Protein AF-A0A397VRI5-F1 (afdb_monomer)

Sequence (305 aa):
MANEDEFDNADLCFVKERGAENETDEDEFSDSEELYPLAKGQSFMDWKDVESYFAKHGCERGFAFLLVKSELDKNDRIPQYRVYYCSKGRRFESKKKAHTLEERSKTHKNTGCEFHINFQRWKNDNQIRISGIIGKHSHQMSENIQMVASQYHCLTPEMQKDIELLATSSVHTGAIINVLTHKYPDQYIHACCVYNIVQNIKAEKGKLSNAGAAYKELMRRKQETPGWFVDAKFEGSYNHLMGLLWLHPKQIDIWSCFYDIMLLDTTCKTNRFNMIMCVVVCVDNHNRSCLVATALIIDEQKATF

InterPro domains:
  IPR018289 MULE transposase domain [PF10551] (262-305)

Secondary structure (DSSP, 8-state):
----------------------------------SS---TT-EESSHHHHHHHHHHHHHHTT--EEEEEEEE-TTT-SEEEEEEEEGGGS-----S----S--------------EEEEEE-TTT--EEEEEEE---SS---TTHHHH-GGG-PPPHHHHHHHHHHHHTT--HHHHHHHHHHH-TTS---HHHHHHHHHHHHHHHHHT--HHHHHHHHHHHHHHSTT-EEEEEEETTTTEEEEEEEE-HHHHHHHHH--SSEEEEEE-TTSTTSSEEEEEEEE-TTS-EEEEEEEEES---TTT-

pLDDT: mean 78.91, std 19.74, range [25.3, 95.81]

Solvent-accessible surface area (backbone atoms only — not comparable to full-atom values): 18564 Å² total; per-residue (Å²): 130,84,80,90,85,90,88,82,90,80,90,76,89,78,88,81,92,83,80,94,78,91,78,90,76,81,81,74,77,78,82,70,78,72,90,57,72,89,54,84,69,48,71,36,80,48,72,63,54,48,54,54,51,50,51,50,31,22,50,78,63,15,42,56,74,32,82,77,46,75,42,56,34,93,84,81,63,48,72,32,35,38,31,35,29,38,59,34,23,56,67,83,76,80,92,62,85,91,83,71,100,75,73,77,86,70,79,75,82,45,69,45,25,72,21,32,38,33,35,35,43,40,88,89,81,56,36,34,26,43,74,45,76,42,89,54,71,68,69,86,66,33,88,63,27,62,83,74,37,74,84,46,46,68,74,52,78,65,56,50,50,51,50,52,51,40,48,69,70,69,50,55,68,71,58,53,52,53,52,47,48,72,76,37,71,95,50,76,77,50,65,68,53,57,51,51,52,50,51,49,56,50,50,56,58,46,71,70,55,46,70,67,54,59,51,50,52,52,53,49,48,37,70,78,40,79,62,42,47,74,50,74,42,65,48,70,100,79,60,43,79,48,31,41,39,41,28,55,41,73,21,52,55,47,44,76,76,29,67,89,44,79,46,79,47,75,43,69,55,80,51,94,80,60,26,31,42,37,40,34,31,24,43,44,102,82,76,44,82,41,74,35,38,41,32,39,28,68,61,94,45,81,92,69,102

Radius of gyration: 32.82 Å; Cα contacts (8 Å, |Δi|>4): 413; chains: 1; bounding box: 81×74×88 Å

Foldseek 3Di:
DDDDDDDDDDDDDDDDDDDDDDDDDPPDPPCDPQPQDDDAFDKDQDVVVVVVSQCVNCLVQQWDKDWDDFDADPPPRHTFKTKIATPLQDDDDPPDDDPDPDPDPDPPSRPNFPWMWMWGQDPPNRIIGTPDTDPDGPDDHHNPSCQVDCVQQDDDPVLLVLLLVCLVVVHDLVVSQVVCCVVPVVGDHDSVVSVVSSVVSVVVVLVVPDVVVVVVVQVVVCVVDPQKDWDWDFDDPVRHTAKIKIFDNVLVVVCVQFVPAKDWDWDQLPDSSSFIKIWIWTADPVRDTDTNMIMTHRDDDPVGD

Structure (mmCIF, N/CA/C/O backbone):
data_AF-A0A397VRI5-F1
#
_entry.id   AF-A0A397VRI5-F1
#
loop_
_atom_site.group_PDB
_atom_site.id
_atom_site.type_symbol
_atom_site.label_atom_id
_atom_site.label_alt_id
_atom_site.label_comp_id
_atom_site.label_asym_id
_atom_site.label_entity_id
_atom_site.label_seq_id
_atom_site.pdbx_PDB_ins_code
_atom_site.Cartn_x
_atom_site.Cartn_y
_atom_site.Cartn_z
_atom_site.occupancy
_atom_site.B_iso_or_equiv
_atom_site.auth_seq_id
_atom_site.auth_comp_id
_atom_site.auth_asym_id
_atom_site.auth_atom_id
_atom_site.pdbx_PDB_model_num
ATOM 1 N N . MET A 1 1 ? -14.521 -45.748 -45.193 1.00 35.22 1 MET A N 1
ATOM 2 C CA . MET A 1 1 ? -13.150 -45.972 -44.699 1.00 35.22 1 MET A CA 1
ATOM 3 C C . MET A 1 1 ? -12.713 -44.642 -44.087 1.00 35.22 1 MET A C 1
ATOM 5 O O . MET A 1 1 ? -12.245 -43.801 -44.836 1.00 35.22 1 MET A O 1
ATOM 9 N N . ALA A 1 2 ? -13.045 -44.294 -42.835 1.00 25.30 2 ALA A N 1
ATOM 10 C CA . ALA A 1 2 ? -13.300 -45.138 -41.649 1.00 25.30 2 ALA A CA 1
ATOM 11 C C . ALA A 1 2 ? -12.037 -45.982 -41.351 1.00 25.30 2 ALA A C 1
ATOM 13 O O . ALA A 1 2 ? -11.657 -46.762 -42.225 1.00 25.30 2 ALA A O 1
ATOM 14 N N . ASN A 1 3 ? -11.252 -45.752 -40.291 1.00 27.70 3 ASN A N 1
ATOM 15 C CA . ASN A 1 3 ? -11.562 -45.643 -38.848 1.00 27.70 3 ASN A CA 1
ATOM 16 C C . ASN A 1 3 ? -10.491 -44.759 -38.122 1.00 27.70 3 ASN A C 1
ATOM 18 O O . ASN A 1 3 ? -9.422 -44.576 -38.702 1.00 27.70 3 ASN A O 1
ATOM 22 N N . GLU A 1 4 ? -10.828 -43.985 -37.069 1.00 27.98 4 GLU A N 1
ATOM 23 C CA . GLU A 1 4 ? -10.652 -44.225 -35.591 1.00 27.98 4 GLU A CA 1
ATOM 24 C C . GLU A 1 4 ? -9.183 -44.105 -35.094 1.00 27.98 4 GLU A C 1
ATOM 26 O O . GLU A 1 4 ? -8.272 -44.417 -35.856 1.00 27.98 4 GLU A O 1
ATOM 31 N N . ASP A 1 5 ? -8.840 -43.658 -33.872 1.00 30.50 5 ASP A N 1
ATOM 32 C CA . ASP A 1 5 ? -9.590 -43.093 -32.715 1.00 30.50 5 ASP A CA 1
ATOM 33 C C . ASP A 1 5 ? -9.173 -41.609 -32.453 1.00 30.50 5 ASP A C 1
ATOM 35 O O . ASP A 1 5 ? -8.141 -41.165 -32.955 1.00 30.50 5 ASP A O 1
ATOM 39 N N . GLU A 1 6 ? -9.858 -40.714 -31.720 1.00 28.08 6 GLU A N 1
ATOM 40 C CA . GLU A 1 6 ? -11.104 -40.730 -30.914 1.00 28.08 6 GLU A CA 1
ATOM 41 C C . GLU A 1 6 ? -11.023 -41.118 -29.404 1.00 28.08 6 GLU A C 1
ATOM 43 O O . GLU A 1 6 ? -11.553 -42.143 -28.992 1.00 28.08 6 GLU A O 1
ATOM 48 N N . PHE A 1 7 ? -10.412 -40.256 -28.558 1.00 28.20 7 PHE A N 1
ATOM 49 C CA . PHE A 1 7 ? -10.594 -40.202 -27.082 1.00 28.20 7 PHE A CA 1
ATOM 50 C C . PHE A 1 7 ? -10.219 -38.808 -26.497 1.00 28.20 7 PHE A C 1
ATOM 52 O O . PHE A 1 7 ? -9.146 -38.298 -26.803 1.00 28.20 7 PHE A O 1
ATOM 59 N N . ASP A 1 8 ? -10.867 -38.254 -25.470 1.00 26.91 8 ASP A N 1
ATOM 60 C CA . ASP A 1 8 ? -12.223 -37.691 -25.323 1.00 26.91 8 ASP A CA 1
ATOM 61 C C . ASP A 1 8 ? -12.282 -36.970 -23.937 1.00 26.91 8 ASP A C 1
ATOM 63 O O . ASP A 1 8 ? -11.435 -37.230 -23.080 1.00 26.91 8 ASP A O 1
ATOM 67 N N . ASN A 1 9 ? -13.307 -36.143 -23.688 1.00 28.52 9 ASN A N 1
ATOM 68 C CA . ASN A 1 9 ? -13.710 -35.497 -22.411 1.00 28.52 9 ASN A CA 1
ATOM 69 C C . ASN A 1 9 ? -12.898 -34.318 -21.802 1.00 28.52 9 ASN A C 1
ATOM 71 O O . ASN A 1 9 ? -11.674 -34.336 -21.732 1.00 28.52 9 ASN A O 1
ATOM 75 N N . ALA A 1 10 ? -13.538 -33.313 -21.178 1.00 28.97 10 ALA A N 1
ATOM 76 C CA . ALA A 1 10 ? -14.916 -32.803 -21.324 1.00 28.97 10 ALA A CA 1
ATOM 77 C C . ALA A 1 10 ? -15.078 -31.445 -20.606 1.00 28.97 10 ALA A C 1
ATOM 79 O O . ALA A 1 10 ? -14.762 -31.327 -19.422 1.00 28.97 10 ALA A O 1
ATOM 80 N N . ASP A 1 11 ? -15.700 -30.476 -21.281 1.00 27.52 11 ASP A N 1
ATOM 81 C CA . ASP A 1 11 ? -16.588 -29.514 -20.616 1.00 27.52 11 ASP A CA 1
ATOM 82 C C . ASP A 1 11 ? -17.907 -30.226 -20.298 1.00 27.52 11 ASP A C 1
ATOM 84 O O . ASP A 1 11 ? -18.462 -30.874 -21.184 1.00 27.52 11 ASP A O 1
ATOM 88 N N . LEU A 1 12 ? -18.464 -30.063 -19.093 1.00 29.80 12 LEU A N 1
ATOM 89 C CA . LEU A 1 12 ? -19.896 -30.296 -18.866 1.00 29.80 12 LEU A CA 1
ATOM 90 C C . LEU A 1 12 ? -20.403 -29.586 -17.604 1.00 29.80 12 LEU A C 1
ATOM 92 O O . LEU A 1 12 ? -20.138 -29.990 -16.472 1.00 29.80 12 LEU A O 1
ATOM 96 N N . CYS A 1 13 ? -21.212 -28.544 -17.807 1.00 26.44 13 CYS A N 1
ATOM 97 C CA . CYS A 1 13 ? -22.119 -28.058 -16.774 1.00 26.44 13 CYS A CA 1
ATOM 98 C C . CYS A 1 13 ? -23.123 -29.159 -16.407 1.00 26.44 13 CYS A C 1
ATOM 100 O O . CYS A 1 13 ? -23.746 -29.736 -17.296 1.00 26.44 13 CYS A O 1
ATOM 102 N N . PHE A 1 14 ? -23.385 -29.355 -15.114 1.00 26.66 14 PHE A N 1
ATOM 103 C CA . PHE A 1 14 ? -24.573 -30.079 -14.663 1.00 26.66 14 PHE A CA 1
ATOM 104 C C . PHE A 1 14 ? -25.401 -29.237 -13.694 1.00 26.66 14 PHE A C 1
ATOM 106 O O . PHE A 1 14 ? -25.133 -29.159 -12.497 1.00 26.66 14 PHE A O 1
ATOM 113 N N . VAL A 1 15 ? -26.453 -28.635 -14.248 1.00 28.23 15 VAL A N 1
ATOM 114 C CA . VAL A 1 15 ? -27.634 -28.212 -13.490 1.00 28.23 15 VAL A CA 1
ATOM 115 C C . VAL A 1 15 ? -28.337 -29.468 -12.977 1.00 28.23 15 VAL A C 1
ATOM 117 O O . VAL A 1 15 ? -28.471 -30.448 -13.714 1.00 28.23 15 VAL A O 1
ATOM 120 N N . LYS A 1 16 ? -28.825 -29.445 -11.734 1.00 28.25 16 LYS A N 1
ATOM 121 C CA . LYS A 1 16 ? -29.700 -30.502 -11.218 1.00 28.25 16 LYS A CA 1
ATOM 122 C C . LYS A 1 16 ? -30.793 -29.914 -10.330 1.00 28.25 16 LYS A C 1
ATOM 124 O O . LYS A 1 16 ? -30.583 -29.668 -9.150 1.00 28.25 16 LYS A O 1
ATOM 129 N N . GLU A 1 17 ? -31.964 -29.702 -10.921 1.00 27.08 17 GLU A N 1
ATOM 130 C CA . GLU A 1 17 ? -33.202 -29.452 -10.182 1.00 27.08 17 GLU A CA 1
ATOM 131 C C . GLU A 1 17 ? -33.831 -30.773 -9.714 1.00 27.08 17 GLU A C 1
ATOM 133 O O . GLU A 1 17 ? -33.854 -31.753 -10.465 1.00 27.08 17 GLU A O 1
ATOM 138 N N . ARG A 1 18 ? -34.337 -30.766 -8.475 1.00 28.22 18 ARG A N 1
ATOM 139 C CA . ARG A 1 18 ? -35.357 -31.620 -7.818 1.00 28.22 18 ARG A CA 1
ATOM 140 C C . ARG A 1 18 ? -35.208 -31.362 -6.313 1.00 28.22 18 ARG A C 1
ATOM 142 O O . ARG A 1 18 ? -34.082 -31.337 -5.837 1.00 28.22 18 ARG A O 1
ATOM 149 N N . GLY A 1 19 ? -36.251 -31.203 -5.512 1.00 25.72 19 GLY A N 1
ATOM 150 C CA . GLY A 1 19 ? -37.690 -31.093 -5.763 1.00 25.72 19 GLY A CA 1
ATOM 151 C C . GLY A 1 19 ? -38.345 -30.627 -4.454 1.00 25.72 19 GLY A C 1
ATOM 152 O O . GLY A 1 19 ? -37.717 -30.728 -3.404 1.00 25.72 19 GLY A O 1
ATOM 153 N N . ALA A 1 20 ? -39.551 -30.063 -4.503 1.00 29.86 20 ALA A N 1
ATOM 154 C CA . ALA A 1 20 ? -40.182 -29.503 -3.308 1.00 29.86 20 ALA A CA 1
ATOM 155 C C . ALA A 1 20 ? -40.894 -30.580 -2.476 1.00 29.86 20 ALA A C 1
ATOM 157 O O . ALA A 1 20 ? -41.869 -31.160 -2.949 1.00 29.86 20 ALA A O 1
ATOM 158 N N . GLU A 1 21 ? -40.468 -30.758 -1.227 1.00 29.55 21 GLU A N 1
ATOM 159 C CA . GLU A 1 21 ? -41.269 -31.351 -0.153 1.00 29.55 21 GLU A CA 1
ATOM 160 C C . GLU A 1 21 ? -41.185 -30.410 1.060 1.00 29.55 21 GLU A C 1
ATOM 162 O O . GLU A 1 21 ? -40.109 -29.920 1.400 1.00 29.55 21 GLU A O 1
ATOM 167 N N . ASN A 1 22 ? -42.343 -30.070 1.635 1.00 30.44 22 ASN A N 1
ATOM 168 C CA . ASN A 1 22 ? -42.444 -29.189 2.798 1.00 30.44 22 ASN A CA 1
ATOM 169 C C . ASN A 1 22 ? -42.400 -30.043 4.066 1.00 30.44 22 ASN A C 1
ATOM 171 O O . ASN A 1 22 ? -43.376 -30.746 4.321 1.00 30.44 22 ASN A O 1
ATOM 175 N N . GLU A 1 23 ? -41.384 -29.877 4.907 1.00 30.58 23 GLU A N 1
ATOM 176 C CA . GLU A 1 23 ? -41.511 -30.150 6.340 1.00 30.58 23 GLU A CA 1
ATOM 177 C C . GLU A 1 23 ? -41.021 -28.933 7.132 1.00 30.58 23 GLU A C 1
ATOM 179 O O . GLU A 1 23 ? -40.135 -28.191 6.705 1.00 30.58 23 GLU A O 1
ATOM 184 N N . THR A 1 24 ? -41.727 -28.643 8.222 1.00 41.22 24 THR A N 1
ATOM 185 C CA . THR A 1 24 ? -41.530 -27.459 9.058 1.00 41.22 24 THR A CA 1
ATOM 186 C C . THR A 1 24 ? -40.564 -27.786 10.184 1.00 41.22 24 THR A C 1
ATOM 188 O O . THR A 1 24 ? -41.003 -28.286 11.219 1.00 41.22 24 THR A O 1
ATOM 191 N N . ASP A 1 25 ? -39.289 -27.461 10.000 1.00 30.17 25 ASP A N 1
ATOM 192 C CA . ASP A 1 25 ? -38.320 -27.493 11.091 1.00 30.17 25 ASP A CA 1
ATOM 193 C C . ASP A 1 25 ? -38.253 -26.122 11.775 1.00 30.17 25 ASP A C 1
ATOM 195 O O . ASP A 1 25 ? -38.011 -25.082 11.155 1.00 30.17 25 ASP A O 1
ATOM 199 N N . GLU A 1 26 ? -38.523 -26.124 13.078 1.00 39.06 26 GLU A N 1
ATOM 200 C CA . GLU A 1 26 ? -38.275 -24.988 13.955 1.00 39.06 26 GLU A CA 1
ATOM 201 C C . GLU A 1 26 ? -36.757 -24.896 14.161 1.00 39.06 26 GLU A C 1
ATOM 203 O O . GLU A 1 26 ? -36.198 -25.692 14.911 1.00 39.06 26 GLU A O 1
ATOM 208 N N . ASP A 1 27 ? -36.087 -23.961 13.473 1.00 34.25 27 ASP A N 1
ATOM 209 C CA . ASP A 1 27 ? -34.634 -23.765 13.585 1.00 34.25 27 ASP A CA 1
ATOM 210 C C . ASP A 1 27 ? -34.224 -23.515 15.050 1.00 34.25 27 ASP A C 1
ATOM 212 O O . ASP A 1 27 ? -34.316 -22.396 15.573 1.00 34.25 27 ASP A O 1
ATOM 216 N N . GLU A 1 28 ? -33.739 -24.571 15.712 1.00 39.06 28 GLU A N 1
ATOM 217 C CA . GLU A 1 28 ? -33.096 -24.491 17.016 1.00 39.06 28 GLU A CA 1
ATOM 218 C C . GLU A 1 28 ? -31.902 -23.540 16.909 1.00 39.06 28 GLU A C 1
ATOM 220 O O . GLU A 1 28 ? -30.898 -23.811 16.245 1.00 39.06 28 GLU A O 1
ATOM 225 N N . PHE A 1 29 ? -32.024 -22.390 17.571 1.00 37.28 29 PHE A N 1
ATOM 226 C CA . PHE A 1 29 ? -31.007 -21.349 17.570 1.00 37.28 29 PHE A CA 1
ATOM 227 C C . PHE A 1 29 ? -29.744 -21.887 18.255 1.00 37.28 29 PHE A C 1
ATOM 229 O O . PHE A 1 29 ? -29.654 -21.901 19.482 1.00 37.28 29 PHE A O 1
ATOM 236 N N . SER A 1 30 ? -28.789 -22.372 17.455 1.00 40.06 30 SER A N 1
ATOM 237 C CA . SER A 1 30 ? -27.529 -22.933 17.941 1.00 40.06 30 SER A CA 1
ATOM 238 C C . SER A 1 30 ? -26.791 -21.888 18.778 1.00 40.06 30 SER A C 1
ATOM 240 O O . SER A 1 30 ? -26.274 -20.903 18.249 1.00 40.06 30 SER A O 1
ATOM 242 N N . ASP A 1 31 ? -26.783 -22.101 20.095 1.00 42.47 31 ASP A N 1
ATOM 243 C CA . ASP A 1 31 ? -26.170 -21.215 21.085 1.00 42.47 31 ASP A CA 1
ATOM 244 C C . A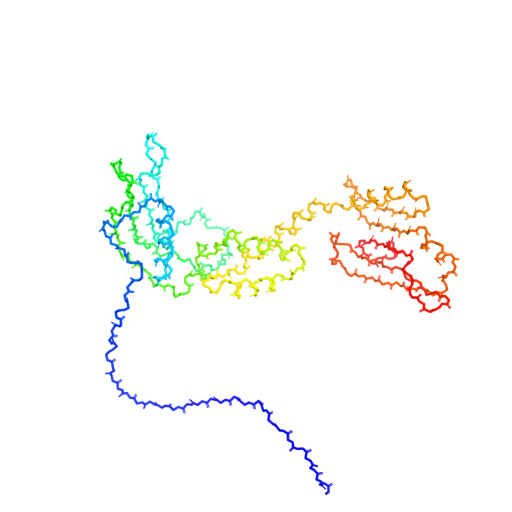SP A 1 31 ? -24.643 -21.380 21.039 1.00 42.47 31 ASP A C 1
ATOM 246 O O . ASP A 1 31 ? -24.017 -22.036 21.873 1.00 42.47 31 ASP A O 1
ATOM 250 N N . SER A 1 32 ? -24.034 -20.851 19.975 1.00 59.53 32 SER A N 1
ATOM 251 C CA . SER A 1 32 ? -22.585 -20.802 19.819 1.00 59.53 32 SER A CA 1
ATOM 252 C C . SER A 1 32 ? -22.003 -19.899 20.906 1.00 59.53 32 SER A C 1
ATOM 254 O O . SER A 1 32 ? -22.247 -18.690 20.877 1.00 59.53 32 SER A O 1
ATOM 256 N N . GLU A 1 33 ? -21.233 -20.473 21.837 1.00 69.94 33 GLU A N 1
ATOM 257 C CA . GLU A 1 33 ? -20.594 -19.726 22.927 1.00 69.94 33 GLU A CA 1
ATOM 258 C C . GLU A 1 33 ? -19.876 -18.477 22.391 1.00 69.94 33 GLU A C 1
ATOM 260 O O . GLU A 1 33 ? -18.976 -18.572 21.553 1.00 69.94 33 GLU A O 1
ATOM 265 N N . GLU A 1 34 ? -20.276 -17.298 22.879 1.00 76.31 34 GLU A N 1
ATOM 266 C CA . GLU A 1 34 ? -19.658 -16.034 22.479 1.00 76.31 34 GLU A CA 1
ATOM 267 C C . GLU A 1 34 ? -18.157 -16.059 22.812 1.00 76.31 34 GLU A C 1
ATOM 269 O O . GLU A 1 34 ? -17.776 -16.204 23.976 1.00 76.31 34 GLU A O 1
ATOM 274 N N . LEU A 1 35 ? -17.288 -15.869 21.816 1.00 81.25 35 LEU A N 1
ATOM 275 C CA . LEU A 1 35 ? -15.834 -15.900 22.008 1.00 81.25 35 LEU A CA 1
ATOM 276 C C . LEU A 1 35 ? -15.327 -14.630 22.702 1.00 81.25 35 LEU A C 1
ATOM 278 O O . LEU A 1 35 ? -14.337 -14.667 23.439 1.00 81.25 35 LEU A O 1
ATOM 282 N N . TYR A 1 36 ? -15.999 -13.496 22.480 1.00 84.44 36 TYR A N 1
ATOM 283 C CA . TYR A 1 36 ? -15.644 -12.204 23.071 1.00 84.44 36 TYR A CA 1
ATOM 284 C C . TYR A 1 36 ? -16.860 -11.507 23.717 1.00 84.44 36 TYR A C 1
ATOM 286 O O . TYR A 1 36 ? -17.267 -10.440 23.254 1.00 84.44 36 TYR A O 1
ATOM 294 N N . PRO A 1 37 ? -17.467 -12.064 24.783 1.00 86.44 37 PRO A N 1
ATOM 295 C CA . PRO A 1 37 ? -18.671 -11.508 25.398 1.00 86.44 37 PRO A CA 1
ATOM 296 C C . PRO A 1 37 ? -18.413 -10.155 26.076 1.00 86.44 37 PRO A C 1
ATOM 298 O O . PRO A 1 37 ? -17.328 -9.877 26.585 1.00 86.44 37 PRO A O 1
ATOM 301 N N . LEU A 1 38 ? -19.442 -9.306 26.139 1.00 85.44 38 LEU A N 1
ATOM 302 C CA . LEU A 1 38 ? -19.357 -7.969 26.740 1.00 85.44 38 LEU A CA 1
ATOM 303 C C . LEU A 1 38 ? -20.131 -7.877 28.057 1.00 85.44 38 LEU A C 1
ATOM 305 O O . LEU A 1 38 ? -21.317 -7.544 28.083 1.00 85.44 38 LEU A O 1
ATOM 309 N N . ALA A 1 39 ? -19.435 -8.108 29.170 1.00 84.44 39 ALA A N 1
ATOM 310 C CA . ALA A 1 39 ? -20.028 -8.106 30.505 1.00 84.44 39 ALA A CA 1
ATOM 311 C C . ALA A 1 39 ? -19.718 -6.823 31.299 1.00 84.44 39 ALA A C 1
ATOM 313 O O . ALA A 1 39 ? -18.576 -6.365 31.382 1.00 84.44 39 ALA A O 1
ATOM 314 N N . LYS A 1 40 ? -20.725 -6.262 31.986 1.00 79.75 40 LYS A N 1
ATOM 315 C CA . LYS A 1 40 ? -20.480 -5.217 32.997 1.00 79.75 40 LYS A CA 1
ATOM 316 C C . LYS A 1 40 ? -19.584 -5.778 34.104 1.00 79.75 40 LYS A C 1
ATOM 318 O O . LYS A 1 40 ? -19.884 -6.825 34.665 1.00 79.75 40 LYS A O 1
ATOM 323 N N . GLY A 1 41 ? -18.521 -5.050 34.442 1.00 73.38 41 GLY A N 1
ATOM 324 C CA . GLY A 1 41 ? -17.533 -5.471 35.442 1.00 73.38 41 GLY A CA 1
ATOM 325 C C . GLY A 1 41 ? -16.273 -6.128 34.871 1.00 73.38 41 GLY A C 1
ATOM 326 O O . GLY A 1 41 ? -15.293 -6.230 35.603 1.00 73.38 41 GLY A O 1
ATOM 327 N N . GLN A 1 42 ? -16.247 -6.482 33.579 1.00 86.81 42 GLN A N 1
ATOM 328 C CA . GLN A 1 42 ? -15.021 -6.904 32.895 1.00 86.81 42 GLN A CA 1
ATOM 329 C C . GLN A 1 42 ? -13.953 -5.800 32.976 1.00 86.81 42 GLN A C 1
ATOM 331 O O . GLN A 1 42 ? -14.270 -4.610 32.816 1.00 86.81 42 GLN A O 1
ATOM 336 N N . SER A 1 43 ? -12.706 -6.193 33.252 1.00 89.12 43 SER A N 1
ATOM 337 C CA . SER A 1 43 ? -11.578 -5.280 33.435 1.00 89.12 43 SER A CA 1
ATOM 338 C C . SER A 1 43 ? -10.397 -5.588 32.513 1.00 89.12 43 SER A C 1
ATOM 340 O O . SER A 1 43 ? -10.210 -6.714 32.058 1.00 89.12 43 SER A O 1
ATOM 342 N N . PHE A 1 44 ? -9.617 -4.547 32.225 1.00 92.19 44 PHE A N 1
ATOM 343 C CA . PHE A 1 44 ? -8.477 -4.538 31.310 1.00 92.19 44 PHE A CA 1
ATOM 344 C C . PHE A 1 44 ? -7.320 -3.749 31.938 1.00 92.19 44 PHE A C 1
ATOM 346 O O . PHE A 1 44 ? -7.557 -2.856 32.762 1.00 92.19 44 PHE A O 1
ATOM 353 N N . MET A 1 45 ? -6.082 -4.063 31.548 1.00 89.81 45 MET A N 1
ATOM 354 C CA . MET A 1 45 ? -4.879 -3.438 32.113 1.00 89.81 45 MET A CA 1
ATOM 355 C C . MET A 1 45 ? -4.423 -2.227 31.290 1.00 89.81 45 MET A C 1
ATOM 357 O O . MET A 1 45 ? -4.144 -1.178 31.868 1.00 89.81 45 MET A O 1
ATOM 361 N N . ASP A 1 46 ? -4.409 -2.329 29.957 1.00 91.06 46 ASP A N 1
ATOM 362 C CA . ASP A 1 46 ? -4.131 -1.213 29.045 1.00 91.06 46 ASP A CA 1
ATOM 363 C C . ASP A 1 46 ? -5.329 -0.899 28.128 1.00 91.06 46 ASP A C 1
ATOM 365 O O . ASP A 1 46 ? -6.159 -1.743 27.784 1.00 91.06 46 ASP A O 1
ATOM 369 N N . TRP A 1 47 ? -5.395 0.346 27.663 1.00 89.31 47 TRP A N 1
ATOM 370 C CA . TRP A 1 47 ? -6.325 0.787 26.628 1.00 89.31 47 TRP A CA 1
ATOM 371 C C . TRP A 1 47 ? -6.097 0.069 25.292 1.00 89.31 47 TRP A C 1
ATOM 373 O O . TRP A 1 47 ? -7.045 -0.072 24.522 1.00 89.31 47 TRP A O 1
ATOM 383 N N . LYS A 1 48 ? -4.881 -0.430 25.026 1.00 91.00 48 LYS A N 1
ATOM 384 C CA . LYS A 1 48 ? -4.603 -1.304 23.874 1.00 91.00 48 LYS A CA 1
ATOM 385 C C . LYS A 1 48 ? -5.273 -2.670 23.990 1.00 91.00 48 LYS A C 1
ATOM 387 O O . LYS A 1 48 ? -5.710 -3.200 22.970 1.00 91.00 48 LYS A O 1
ATOM 392 N N . ASP A 1 49 ? -5.388 -3.219 25.200 1.00 91.12 49 ASP A N 1
ATOM 393 C CA . ASP A 1 49 ? -6.094 -4.484 25.432 1.00 91.12 49 ASP A CA 1
ATOM 394 C C . ASP A 1 49 ? -7.584 -4.301 25.133 1.00 91.12 49 ASP A C 1
ATOM 396 O O . ASP A 1 49 ? -8.177 -5.114 24.425 1.00 91.12 49 ASP A O 1
ATOM 400 N N . VAL A 1 50 ? -8.161 -3.177 25.585 1.00 91.12 50 VAL A N 1
ATOM 401 C CA . VAL A 1 50 ? -9.530 -2.764 25.236 1.00 91.12 50 VAL A CA 1
ATOM 402 C C . VAL A 1 50 ? -9.675 -2.632 23.719 1.00 91.12 50 VAL A C 1
ATOM 404 O O . VAL A 1 50 ? -10.536 -3.272 23.131 1.00 91.12 50 VAL A O 1
ATOM 407 N N . GLU A 1 51 ? -8.828 -1.853 23.044 1.00 90.44 51 GLU A N 1
ATOM 408 C CA . GLU A 1 51 ? -8.919 -1.671 21.585 1.00 90.44 51 GLU A CA 1
ATOM 409 C C . GLU A 1 51 ? -8.807 -3.006 20.820 1.00 90.44 51 GLU A C 1
ATOM 411 O O . GLU A 1 51 ? -9.571 -3.243 19.883 1.00 90.44 51 GLU A O 1
ATOM 416 N N . SER A 1 52 ? -7.934 -3.913 21.269 1.00 89.69 52 SER A N 1
ATOM 417 C CA . SER A 1 52 ? -7.732 -5.236 20.662 1.00 89.69 52 SER A CA 1
ATOM 418 C C . SER A 1 52 ? -8.909 -6.187 20.900 1.00 89.69 52 SER A C 1
ATOM 420 O O . SER A 1 52 ? -9.363 -6.852 19.968 1.00 89.69 52 SER A O 1
ATOM 422 N N . TYR A 1 53 ? -9.438 -6.245 22.125 1.00 90.94 53 TYR A N 1
ATOM 423 C CA . TYR A 1 53 ? -10.602 -7.070 22.469 1.00 90.94 53 TYR A CA 1
ATOM 424 C C . TYR A 1 53 ? -11.859 -6.595 21.729 1.00 90.94 53 TYR A C 1
ATOM 426 O O . TYR A 1 53 ? -12.629 -7.396 21.206 1.00 90.94 53 TYR A O 1
ATOM 434 N N . PHE A 1 54 ? -12.032 -5.279 21.605 1.00 88.94 54 PHE A N 1
ATOM 435 C CA . PHE A 1 54 ? -13.205 -4.678 20.975 1.00 88.94 54 PHE A CA 1
ATOM 436 C C . PHE A 1 54 ? -13.154 -4.779 19.452 1.00 88.94 54 PHE A C 1
ATOM 438 O O . PHE A 1 54 ? -14.191 -4.975 18.818 1.00 88.94 54 PHE A O 1
ATOM 445 N N . ALA A 1 55 ? -11.962 -4.741 18.851 1.00 88.56 55 ALA A N 1
ATOM 446 C CA . ALA A 1 55 ? -11.798 -5.114 17.452 1.00 88.56 55 ALA A CA 1
ATOM 447 C C . ALA A 1 55 ? -12.286 -6.553 17.203 1.00 88.56 55 ALA A C 1
ATOM 449 O O . ALA A 1 55 ? -13.074 -6.757 16.277 1.00 88.56 55 ALA A O 1
ATOM 450 N N . LYS A 1 56 ? -11.889 -7.514 18.052 1.00 90.25 56 LYS A N 1
ATOM 451 C CA . LYS A 1 56 ? -12.289 -8.930 17.955 1.00 90.25 56 LYS A CA 1
ATOM 452 C C . LYS A 1 56 ? -13.796 -9.134 18.144 1.00 90.25 56 LYS A C 1
ATOM 454 O O . LYS A 1 56 ? -14.427 -9.649 17.227 1.00 90.25 56 LYS A O 1
ATOM 459 N N . HIS A 1 57 ? -14.385 -8.628 19.231 1.00 90.88 57 HIS A N 1
ATOM 460 C CA . HIS A 1 57 ? -15.840 -8.675 19.451 1.00 90.88 57 HIS A CA 1
ATOM 461 C C . HIS A 1 57 ? -16.624 -8.055 18.287 1.00 90.88 57 HIS A C 1
ATOM 463 O O . HIS A 1 57 ? -17.566 -8.643 17.769 1.00 90.88 57 HIS A O 1
ATOM 469 N N . GLY A 1 58 ? -16.227 -6.862 17.833 1.00 90.00 58 GLY A N 1
ATOM 470 C CA . GLY A 1 58 ? -16.892 -6.214 16.704 1.00 90.00 58 GLY A CA 1
ATOM 471 C C . GLY A 1 58 ? -16.754 -7.008 15.401 1.00 90.00 58 GLY A C 1
ATOM 472 O O . GLY A 1 58 ? -17.634 -6.965 14.546 1.00 90.00 58 GLY A O 1
ATOM 473 N N . CYS A 1 59 ? -15.665 -7.766 15.250 1.00 88.88 59 CYS A N 1
ATOM 474 C CA . CYS A 1 59 ? -15.450 -8.616 14.088 1.00 88.88 59 CYS A CA 1
ATOM 475 C C . CYS A 1 59 ? -16.402 -9.815 14.107 1.00 88.88 59 CYS A C 1
ATOM 477 O O . CYS A 1 59 ? -17.090 -10.048 13.120 1.00 88.88 59 CYS A O 1
ATOM 479 N N . GLU A 1 60 ? -16.473 -10.510 15.243 1.00 88.75 60 GLU A N 1
ATOM 480 C CA . GLU A 1 60 ? -17.395 -11.619 15.518 1.00 88.75 60 GLU A CA 1
ATOM 481 C C . GLU A 1 60 ? -18.862 -11.196 15.329 1.00 88.75 60 GLU A C 1
ATOM 483 O O . GLU A 1 60 ? -19.626 -11.863 14.640 1.00 88.75 60 GLU A O 1
ATOM 488 N N . ARG A 1 61 ? -19.252 -10.035 15.868 1.00 88.88 61 ARG A N 1
ATOM 489 C CA . ARG A 1 61 ? -20.625 -9.507 15.776 1.00 88.88 61 ARG A CA 1
ATOM 490 C C . ARG A 1 61 ? -20.928 -8.718 14.499 1.00 88.88 61 ARG A C 1
ATOM 492 O O . ARG A 1 61 ? -22.019 -8.167 14.377 1.00 88.88 61 ARG A O 1
ATOM 499 N N . GLY A 1 62 ? -19.991 -8.591 13.561 1.00 89.62 62 GLY A N 1
ATOM 500 C CA . GLY A 1 62 ? -20.228 -7.909 12.286 1.00 89.62 62 GLY A CA 1
ATOM 501 C C . GLY A 1 62 ? -20.400 -6.378 12.350 1.00 89.62 62 GLY A C 1
ATOM 502 O O . GLY A 1 62 ? -21.067 -5.802 11.483 1.00 89.62 62 GLY A O 1
ATOM 503 N N . PHE A 1 63 ? -19.812 -5.680 13.332 1.00 90.25 63 PHE A N 1
ATOM 504 C CA . PHE A 1 63 ? -19.807 -4.211 13.404 1.00 90.25 63 PHE A CA 1
ATOM 505 C C . PHE A 1 63 ? -18.487 -3.601 13.913 1.00 90.25 63 PHE A C 1
ATOM 507 O O . PHE A 1 63 ? -17.836 -4.088 14.824 1.00 90.25 63 PHE A O 1
ATOM 514 N N . ALA A 1 64 ? -18.112 -2.446 13.361 1.00 90.69 64 ALA A N 1
ATOM 515 C CA . ALA A 1 64 ? -16.929 -1.700 13.793 1.00 90.69 64 ALA A CA 1
ATOM 516 C C . ALA A 1 64 ? -17.236 -0.709 14.930 1.00 90.69 64 ALA A C 1
ATOM 518 O O . ALA A 1 64 ? -18.320 -0.112 14.955 1.00 90.69 64 ALA A O 1
ATOM 519 N N . PHE A 1 65 ? -16.256 -0.471 15.803 1.00 90.50 65 PHE A N 1
ATOM 520 C CA . PHE A 1 65 ? -16.302 0.499 16.898 1.00 90.50 65 PHE A CA 1
ATOM 521 C C . PHE A 1 65 ? -15.722 1.855 16.478 1.00 90.50 65 PHE A C 1
ATOM 523 O O . PHE A 1 65 ? -14.959 1.989 15.525 1.00 90.50 65 PHE A O 1
ATOM 530 N N . LEU A 1 66 ? -16.088 2.903 17.205 1.00 89.25 66 LEU A N 1
ATOM 531 C CA . LEU A 1 66 ? -15.618 4.258 16.966 1.00 89.25 66 LEU A CA 1
ATOM 532 C C . LEU A 1 66 ? -15.433 4.975 18.299 1.00 89.25 66 LEU A C 1
ATOM 534 O O . LEU A 1 66 ? -16.409 5.229 19.002 1.00 89.25 66 LEU A O 1
ATOM 538 N N . LEU A 1 67 ? -14.200 5.372 18.615 1.00 90.00 67 LEU A N 1
ATOM 539 C CA . LEU A 1 67 ? -13.933 6.267 19.738 1.00 90.00 67 LEU A CA 1
ATOM 540 C C . LEU A 1 67 ? -14.562 7.643 19.452 1.00 90.00 67 LEU A C 1
ATOM 542 O O . LEU A 1 67 ? -14.211 8.308 18.475 1.00 90.00 67 LEU A O 1
ATOM 546 N N . VAL A 1 68 ? -15.511 8.060 20.294 1.00 88.00 68 VAL A N 1
ATOM 547 C CA . VAL A 1 68 ? -16.221 9.349 20.167 1.00 88.00 68 VAL A CA 1
ATOM 548 C C . VAL A 1 68 ? -15.788 10.335 21.245 1.00 88.00 68 VAL A C 1
ATOM 550 O O . VAL A 1 68 ? -15.666 11.526 20.964 1.00 88.00 68 VAL A O 1
ATOM 553 N N . LYS A 1 69 ? -15.528 9.853 22.465 1.00 90.06 69 LYS A N 1
ATOM 554 C CA . LYS A 1 69 ? -15.119 10.681 23.604 1.00 90.06 69 LYS A CA 1
ATOM 555 C C . LYS A 1 69 ? -13.937 10.038 24.320 1.00 90.06 69 LYS A C 1
ATOM 557 O O . LYS A 1 69 ? -13.961 8.837 24.571 1.00 90.06 69 LYS A O 1
ATOM 562 N N . SER A 1 70 ? -12.939 10.837 24.681 1.00 93.12 70 SER A N 1
ATOM 563 C CA . SER A 1 70 ? -11.835 10.440 25.558 1.00 93.12 70 SER A CA 1
ATOM 564 C C . SER A 1 70 ? -11.523 11.604 26.491 1.00 93.12 70 SER A C 1
ATOM 566 O O . SER A 1 70 ? -11.148 12.677 26.028 1.00 93.12 70 SER A O 1
ATOM 568 N N . GLU A 1 71 ? -11.679 11.398 27.792 1.00 92.12 71 GLU A N 1
ATOM 569 C CA . GLU A 1 71 ? -11.318 12.357 28.834 1.00 92.12 71 GLU A CA 1
ATOM 570 C C . GLU A 1 71 ? -10.045 11.872 29.524 1.00 92.12 71 GLU A C 1
ATOM 572 O O . GLU A 1 71 ? -9.936 10.707 29.915 1.00 92.12 71 GLU A O 1
ATOM 577 N N . LEU A 1 72 ? -9.066 12.765 29.639 1.00 90.88 72 LEU A N 1
ATOM 578 C CA . LEU A 1 72 ? -7.797 12.493 30.306 1.00 90.88 72 LEU A CA 1
ATOM 579 C C . LEU A 1 72 ? -7.913 12.826 31.792 1.00 90.88 72 LEU A C 1
ATOM 581 O O . LEU A 1 72 ? -8.583 13.793 32.163 1.00 90.88 72 LEU A O 1
ATOM 585 N N . ASP A 1 73 ? -7.219 12.066 32.633 1.00 88.50 73 ASP A N 1
ATOM 586 C CA . ASP A 1 73 ? -7.022 12.458 34.022 1.00 88.50 73 ASP A CA 1
ATOM 587 C C . ASP A 1 73 ? -6.256 13.787 34.082 1.00 88.50 73 ASP A C 1
ATOM 589 O O . ASP A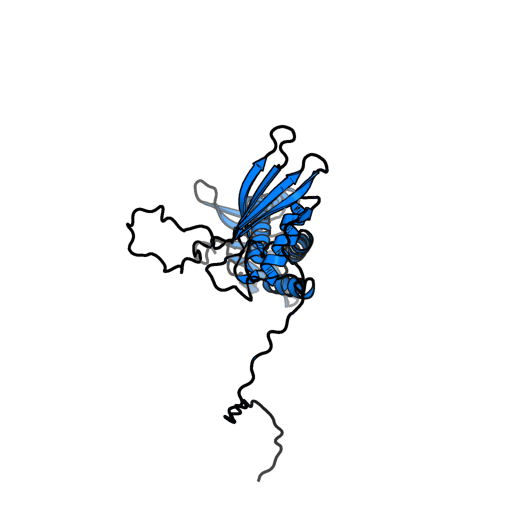 1 73 ? -5.340 14.042 33.292 1.00 88.50 73 ASP A O 1
ATOM 593 N N . LYS A 1 74 ? -6.602 14.635 35.050 1.00 86.19 74 LYS A N 1
ATOM 594 C CA . LYS A 1 74 ? -5.919 15.916 35.263 1.00 86.19 74 LYS A CA 1
ATOM 595 C C . LYS A 1 74 ? -4.493 15.728 35.788 1.00 86.19 74 LYS A C 1
ATOM 597 O O . LYS A 1 74 ? -3.666 16.608 35.570 1.00 86.19 74 LYS A O 1
ATOM 602 N N . ASN A 1 75 ? -4.222 14.604 36.457 1.00 85.12 75 ASN A N 1
ATOM 603 C CA . ASN A 1 75 ? -2.960 14.365 37.155 1.00 85.12 75 ASN A CA 1
ATOM 604 C C . ASN A 1 75 ? -1.904 13.719 36.246 1.00 85.12 75 ASN A C 1
ATOM 606 O O . ASN A 1 75 ? -0.822 14.271 36.081 1.00 85.12 75 ASN A O 1
ATOM 610 N N . ASP A 1 76 ? -2.217 12.562 35.652 1.00 86.12 76 ASP A N 1
ATOM 611 C CA . ASP A 1 76 ? -1.260 11.752 34.876 1.00 86.12 76 ASP A CA 1
ATOM 612 C C . ASP A 1 76 ? -1.404 11.903 33.348 1.00 86.12 76 ASP A C 1
ATOM 614 O O . ASP A 1 76 ? -0.581 11.380 32.599 1.00 86.12 76 ASP A O 1
ATOM 618 N N . ARG A 1 77 ? -2.424 12.639 32.872 1.00 86.69 77 ARG A N 1
ATOM 619 C CA . ARG A 1 77 ? -2.787 12.813 31.448 1.00 86.69 77 ARG A CA 1
ATOM 620 C C . ARG A 1 77 ? -3.129 11.511 30.703 1.00 86.69 77 ARG A C 1
ATOM 622 O O . ARG A 1 77 ? -3.339 11.553 29.491 1.00 86.69 77 ARG A O 1
ATOM 629 N N . ILE A 1 78 ? -3.252 10.378 31.391 1.00 86.38 78 ILE A N 1
ATOM 630 C CA . ILE A 1 78 ? -3.698 9.098 30.827 1.00 86.38 78 ILE A CA 1
ATOM 631 C C . ILE A 1 78 ? -5.232 9.139 30.709 1.00 86.38 78 ILE A C 1
ATOM 633 O O . ILE A 1 78 ? -5.892 9.704 31.589 1.00 86.38 78 ILE A O 1
ATOM 637 N N . PRO A 1 79 ? -5.852 8.551 29.664 1.00 88.19 79 PRO A N 1
ATOM 638 C CA . PRO A 1 79 ? -7.306 8.490 29.570 1.00 88.19 79 PRO A CA 1
ATOM 639 C C . PRO A 1 79 ? -7.920 7.874 30.835 1.00 88.19 79 PRO A C 1
ATOM 641 O O . PRO A 1 79 ? -7.563 6.770 31.257 1.00 88.19 79 PRO A O 1
ATOM 644 N N . GLN A 1 80 ? -8.819 8.628 31.464 1.00 90.88 80 GLN A N 1
ATOM 645 C CA . GLN A 1 80 ? -9.583 8.206 32.634 1.00 90.88 80 GLN A CA 1
ATOM 646 C C . GLN A 1 80 ? -10.956 7.671 32.217 1.00 90.88 80 GLN A C 1
ATOM 648 O O . GLN A 1 80 ? -11.462 6.737 32.832 1.00 90.88 80 GLN A O 1
ATOM 653 N N . TYR A 1 81 ? -11.544 8.235 31.160 1.00 91.06 81 TYR A N 1
ATOM 654 C CA . TYR A 1 81 ? -12.857 7.846 30.657 1.00 91.06 81 TYR A CA 1
ATOM 655 C C . TYR A 1 81 ? -12.867 7.830 29.127 1.00 91.06 81 TYR A C 1
ATOM 657 O O . TYR A 1 81 ? -12.369 8.761 28.492 1.00 91.06 81 TYR A O 1
ATOM 665 N N . ARG A 1 82 ? -13.443 6.791 28.515 1.00 93.69 82 ARG A N 1
ATOM 666 C CA . ARG A 1 82 ? -13.626 6.699 27.057 1.00 93.69 82 ARG A CA 1
ATOM 667 C C . ARG A 1 82 ? -15.016 6.190 26.702 1.00 93.69 82 ARG A C 1
ATOM 669 O O . ARG A 1 82 ? -15.575 5.363 27.416 1.00 93.69 82 ARG A O 1
ATOM 676 N N . VAL A 1 83 ? -15.543 6.654 25.570 1.00 92.00 83 VAL A N 1
ATOM 677 C CA . VAL A 1 83 ? -16.813 6.181 25.003 1.00 92.00 83 VAL A CA 1
ATOM 678 C C . VAL A 1 83 ? -16.610 5.738 23.565 1.00 92.00 83 VAL A C 1
ATOM 680 O O . VAL A 1 83 ? -16.202 6.538 22.713 1.00 92.00 83 VAL A O 1
ATOM 683 N N . TYR A 1 84 ? -16.951 4.481 23.302 1.00 91.00 84 TYR A N 1
ATOM 684 C CA . TYR A 1 84 ? -16.950 3.888 21.973 1.00 91.00 84 TYR A CA 1
ATOM 685 C C . TYR A 1 84 ? -18.390 3.684 21.510 1.00 91.00 84 TYR A C 1
ATOM 687 O O . TYR A 1 84 ? -19.180 3.053 22.204 1.00 91.00 84 TYR A O 1
ATOM 695 N N . TYR A 1 85 ? -18.728 4.210 20.337 1.00 90.88 85 TYR A N 1
ATOM 696 C CA . TYR A 1 85 ? -20.007 3.977 19.664 1.00 90.88 85 TYR A CA 1
ATOM 697 C C . TYR A 1 85 ? -19.839 2.911 18.584 1.00 90.88 85 TYR A C 1
ATOM 699 O O . TYR A 1 85 ? -18.725 2.657 18.120 1.00 90.88 85 TYR A O 1
ATOM 707 N N . CYS A 1 86 ? -20.944 2.357 18.090 1.00 90.19 86 CYS A N 1
ATOM 708 C CA . CYS A 1 86 ? -20.919 1.725 16.777 1.00 90.19 86 CYS A CA 1
ATOM 709 C C . CYS A 1 86 ? -20.488 2.758 15.711 1.00 90.19 86 CYS A C 1
ATOM 711 O O . CYS A 1 86 ? -20.952 3.900 15.698 1.00 90.19 86 CYS A O 1
ATOM 713 N N . SER A 1 87 ? -19.642 2.353 14.767 1.00 85.88 87 SER A N 1
ATOM 714 C CA . SER A 1 87 ? -19.224 3.144 13.594 1.00 85.88 87 SER A CA 1
ATOM 715 C C . SER A 1 87 ? -20.400 3.704 12.776 1.00 85.88 87 SER A C 1
ATOM 717 O O . SER A 1 87 ? -20.304 4.794 12.211 1.00 85.88 87 SER A O 1
ATOM 719 N N . LYS A 1 88 ? -21.538 2.999 12.778 1.00 82.56 88 LYS A N 1
ATOM 720 C CA . LYS A 1 88 ? -22.822 3.385 12.163 1.00 82.56 88 LYS A CA 1
ATOM 721 C C . LYS A 1 88 ? -23.583 4.471 12.944 1.00 82.56 88 LYS A C 1
ATOM 723 O O . LYS A 1 88 ? -24.576 4.999 12.443 1.00 82.56 88 LYS A O 1
ATOM 728 N N . GLY A 1 89 ? -23.134 4.792 14.159 1.00 73.38 89 GLY A N 1
ATOM 729 C CA . GLY A 1 89 ? -23.817 5.648 15.132 1.00 73.38 89 GLY A CA 1
ATOM 730 C C . GLY A 1 89 ? -23.750 7.150 14.872 1.00 73.38 89 GLY A C 1
ATOM 731 O O . GLY A 1 89 ? -24.641 7.886 15.289 1.00 73.38 89 GLY A O 1
ATOM 732 N N . ARG A 1 90 ? -22.746 7.639 14.128 1.00 69.19 90 ARG A N 1
ATOM 733 C CA . ARG A 1 90 ? -22.705 9.060 13.740 1.00 69.19 90 ARG A CA 1
ATOM 734 C C . ARG A 1 90 ? -23.888 9.378 12.826 1.00 69.19 90 ARG A C 1
ATOM 736 O O . ARG A 1 90 ? -23.875 8.956 11.673 1.00 69.19 90 ARG A O 1
ATOM 743 N N . ARG A 1 91 ? -24.849 10.191 13.271 1.00 59.22 91 ARG A N 1
ATOM 744 C CA . ARG A 1 91 ? -25.804 10.829 12.349 1.00 59.22 91 ARG A CA 1
ATOM 745 C C . ARG A 1 91 ? -25.023 11.685 11.344 1.00 59.22 91 ARG A C 1
ATOM 747 O O . ARG A 1 91 ? -24.080 12.383 11.718 1.00 59.22 91 ARG A O 1
ATOM 754 N N . PHE A 1 92 ? -25.359 11.569 10.062 1.00 56.94 92 PHE A N 1
ATOM 755 C CA . PHE A 1 92 ? -24.735 12.370 9.012 1.00 56.94 92 PHE A CA 1
ATOM 756 C C . PHE A 1 92 ? -25.473 13.704 8.892 1.00 56.94 92 PHE A C 1
ATOM 758 O O . PHE A 1 92 ? -26.605 13.745 8.424 1.00 56.94 92 PHE A O 1
ATOM 765 N N . GLU A 1 93 ? -24.819 14.788 9.299 1.00 53.53 93 GLU A N 1
ATOM 766 C CA . GLU A 1 93 ? -25.289 16.151 9.047 1.00 53.53 93 GLU A CA 1
ATOM 767 C C . GLU A 1 93 ? -24.583 16.703 7.804 1.00 53.53 93 GLU A C 1
ATOM 769 O O . GLU A 1 93 ? -23.355 16.851 7.772 1.00 53.53 93 GLU A O 1
ATOM 774 N N . SER A 1 94 ? -25.353 17.001 6.756 1.00 54.44 94 SER A N 1
ATOM 775 C CA . SER A 1 94 ? -24.840 17.544 5.500 1.00 54.44 94 SER A CA 1
ATOM 776 C C . SER A 1 94 ? -24.368 18.991 5.680 1.00 54.44 94 SER A C 1
ATOM 778 O O . SER A 1 94 ? -25.130 19.949 5.598 1.00 54.44 94 SER A O 1
ATOM 780 N N . LYS A 1 95 ? -23.058 19.189 5.861 1.00 55.41 95 LYS A N 1
ATOM 781 C CA . LYS A 1 95 ? -22.448 20.531 6.000 1.00 55.41 95 LYS A CA 1
ATOM 782 C C . LYS A 1 95 ? -22.379 21.356 4.702 1.00 55.41 95 LYS A C 1
ATOM 784 O O . LYS A 1 95 ? -21.666 22.356 4.655 1.00 55.41 95 LYS A O 1
ATOM 789 N N . LYS A 1 96 ? -23.076 20.953 3.637 1.00 56.44 96 LYS A N 1
ATOM 790 C CA . LYS A 1 96 ? -23.094 21.654 2.346 1.00 56.44 96 LYS A CA 1
ATOM 791 C C . LYS A 1 96 ? -24.469 22.268 2.102 1.00 56.44 96 LYS A C 1
ATOM 793 O O . LYS A 1 96 ? -25.466 21.556 2.098 1.00 56.44 96 LYS A O 1
ATOM 798 N N . LYS A 1 97 ? -24.507 23.575 1.817 1.00 46.62 97 LYS A N 1
ATOM 799 C CA . LYS A 1 97 ? -25.652 24.174 1.117 1.00 46.62 97 LYS A CA 1
ATOM 800 C C . LYS A 1 97 ? -25.706 23.555 -0.283 1.00 46.62 97 LYS A C 1
ATOM 802 O O . LYS A 1 97 ? -24.689 23.548 -0.976 1.00 46.62 97 LYS A O 1
ATOM 807 N N . ALA A 1 98 ? -26.851 22.996 -0.661 1.00 48.91 98 ALA A N 1
ATOM 808 C CA . ALA A 1 98 ? -26.996 22.220 -1.887 1.00 48.91 98 ALA A CA 1
ATOM 809 C C . ALA A 1 98 ? -26.888 23.105 -3.142 1.00 48.91 98 ALA A C 1
ATOM 811 O O . ALA A 1 98 ? -27.839 23.792 -3.496 1.00 48.91 98 ALA A O 1
ATOM 812 N N . HIS A 1 99 ? -25.735 23.068 -3.818 1.00 48.66 99 HIS A N 1
ATOM 813 C CA . HIS A 1 99 ? -25.531 23.651 -5.150 1.00 48.66 99 HIS A CA 1
ATOM 814 C C . HIS A 1 99 ? -24.473 22.877 -5.959 1.00 48.66 99 HIS A C 1
ATOM 816 O O . HIS A 1 99 ? -23.416 23.407 -6.295 1.00 48.66 99 HIS A O 1
ATOM 822 N N . THR A 1 100 ? -24.750 21.615 -6.302 1.00 46.62 100 THR A N 1
ATOM 823 C CA . THR A 1 100 ? -24.282 21.006 -7.567 1.00 46.62 100 THR A CA 1
ATOM 824 C C . THR A 1 100 ? -25.132 19.775 -7.888 1.00 46.62 100 THR A C 1
ATOM 826 O O . THR A 1 100 ? -25.342 18.940 -7.017 1.00 46.62 100 THR A O 1
ATOM 829 N N . LEU A 1 101 ? -25.619 19.653 -9.126 1.00 50.97 101 LEU A N 1
ATOM 830 C CA . LEU A 1 101 ? -26.561 18.605 -9.565 1.00 50.97 101 LEU A CA 1
ATOM 831 C C . LEU A 1 101 ? -25.901 17.242 -9.883 1.00 50.97 101 LEU A C 1
ATOM 833 O O . LEU A 1 101 ? -26.469 16.432 -10.605 1.00 50.97 101 LEU A O 1
ATOM 837 N N . GLU A 1 102 ? -24.714 16.971 -9.335 1.00 51.44 102 GLU A N 1
ATOM 838 C CA . GLU A 1 102 ? -23.920 15.765 -9.627 1.00 51.44 102 GLU A CA 1
ATOM 839 C C . GLU A 1 102 ? -23.435 15.066 -8.346 1.00 51.44 102 GLU A C 1
ATOM 841 O O . GLU A 1 102 ? -22.266 14.704 -8.178 1.00 51.44 102 GLU A O 1
ATOM 846 N N . GLU A 1 103 ? -24.349 14.854 -7.399 1.00 50.00 103 GLU A N 1
ATOM 847 C CA . GLU A 1 103 ? -24.068 13.987 -6.259 1.00 50.00 103 GLU A CA 1
ATOM 848 C C . GLU A 1 103 ? -24.111 12.518 -6.701 1.00 50.00 103 GLU A C 1
ATOM 850 O O . GLU A 1 103 ? -25.175 11.916 -6.838 1.00 50.00 103 GLU A O 1
ATOM 855 N N . ARG A 1 104 ? -22.929 11.907 -6.892 1.00 46.62 104 ARG A N 1
ATOM 856 C CA . ARG A 1 104 ? -22.808 10.438 -6.948 1.00 46.62 104 ARG A CA 1
ATOM 857 C C . ARG A 1 104 ? -23.530 9.855 -5.734 1.00 46.62 104 ARG A C 1
ATOM 859 O O . ARG A 1 104 ? -23.126 10.145 -4.607 1.00 46.62 104 ARG A O 1
ATOM 866 N N . SER A 1 105 ? -24.524 9.001 -5.972 1.00 39.72 105 SER A N 1
ATOM 867 C CA . SER A 1 105 ? -25.371 8.357 -4.962 1.00 39.72 105 SER A CA 1
ATOM 868 C C . SER A 1 105 ? -24.590 7.373 -4.078 1.00 39.72 105 SER A C 1
ATOM 870 O O . SER A 1 105 ? -24.752 6.156 -4.127 1.00 39.72 105 SER A O 1
ATOM 872 N N . LYS A 1 106 ? -23.724 7.903 -3.211 1.00 49.94 106 LYS A N 1
ATOM 873 C CA . LYS A 1 106 ? -23.147 7.144 -2.106 1.00 49.94 106 LYS A CA 1
ATOM 874 C C . LYS A 1 106 ? -24.268 6.856 -1.119 1.00 49.94 106 LYS A C 1
ATOM 876 O O . LYS A 1 106 ? -24.651 7.734 -0.354 1.00 49.94 106 LYS A O 1
ATOM 881 N N . THR A 1 107 ? -24.767 5.624 -1.107 1.00 46.91 107 THR A N 1
ATOM 882 C CA . THR A 1 107 ? -25.644 5.126 -0.044 1.00 46.91 107 THR A CA 1
ATOM 883 C C . THR A 1 107 ? -24.964 5.357 1.306 1.00 46.91 107 THR A C 1
ATOM 885 O O . THR A 1 107 ? -23.948 4.739 1.639 1.00 46.91 107 THR A O 1
ATOM 888 N N . HIS A 1 108 ? -25.480 6.327 2.063 1.00 55.03 108 HIS A N 1
ATOM 889 C CA . HIS A 1 108 ? -24.862 6.767 3.305 1.00 55.03 108 HIS A CA 1
ATOM 890 C C . HIS A 1 108 ? -24.979 5.656 4.349 1.00 55.03 108 HIS A C 1
ATOM 892 O O . HIS A 1 108 ? -26.057 5.350 4.846 1.00 55.03 108 HIS A O 1
ATOM 898 N N . LYS A 1 109 ? -23.840 5.054 4.700 1.00 60.19 109 LYS A N 1
ATOM 899 C CA . LYS A 1 109 ? -23.748 3.880 5.584 1.00 60.19 109 LYS A CA 1
ATOM 900 C C . LYS A 1 109 ? -24.071 4.163 7.062 1.00 60.19 109 LYS A C 1
ATOM 902 O O . LYS A 1 109 ? -23.813 3.290 7.885 1.00 60.19 109 LYS A O 1
ATOM 907 N N . ASN A 1 110 ? -24.593 5.337 7.408 1.00 66.81 110 ASN A N 1
ATOM 908 C CA . ASN A 1 110 ? -24.735 5.826 8.777 1.00 66.81 110 ASN A CA 1
ATOM 909 C C . ASN A 1 110 ? -26.207 5.821 9.207 1.00 66.81 110 ASN A C 1
ATOM 911 O O . ASN A 1 110 ? -26.975 6.676 8.777 1.00 66.81 110 ASN A O 1
ATOM 915 N N . THR A 1 111 ? -26.585 4.883 10.077 1.00 73.50 111 THR A N 1
ATOM 916 C CA . THR A 1 111 ? -27.981 4.662 10.501 1.00 73.50 111 THR A CA 1
ATOM 917 C C . THR A 1 111 ? -28.358 5.379 11.799 1.00 73.50 111 THR A C 1
ATOM 919 O O . THR A 1 111 ? -29.483 5.245 12.269 1.00 73.50 111 THR A O 1
ATOM 922 N N . GLY A 1 112 ? -27.430 6.121 12.417 1.00 77.25 112 GLY A N 1
ATOM 923 C CA . GLY A 1 112 ? -27.681 6.796 13.696 1.00 77.25 112 GLY A CA 1
ATOM 924 C C . GLY A 1 112 ? -27.807 5.834 14.883 1.00 77.25 112 GLY A C 1
ATOM 925 O O . GLY A 1 112 ? -28.483 6.162 15.851 1.00 77.25 112 GLY A O 1
ATOM 926 N N . CYS A 1 113 ? -27.178 4.659 14.778 1.00 85.00 113 CYS A N 1
ATOM 927 C CA . CYS A 1 113 ? -27.100 3.617 15.804 1.00 85.00 113 CYS A CA 1
ATOM 928 C C . CYS A 1 113 ? -26.748 4.146 17.207 1.00 85.00 113 CYS A C 1
ATOM 930 O O . CYS A 1 113 ? -25.726 4.808 17.394 1.00 85.00 113 CYS A O 1
ATOM 932 N N . GLU A 1 114 ? -27.577 3.807 18.194 1.00 86.81 114 GLU A N 1
ATOM 933 C CA . GLU A 1 114 ? -27.445 4.280 19.579 1.00 86.81 114 GLU A CA 1
ATOM 934 C C . GLU A 1 114 ? -26.477 3.438 20.425 1.00 86.81 114 GLU A C 1
ATOM 936 O O . GLU A 1 114 ? -26.089 3.868 21.516 1.00 86.81 114 GLU A O 1
ATOM 941 N N . PHE A 1 115 ? -26.061 2.272 19.916 1.00 90.62 115 PHE A N 1
ATOM 942 C CA . PHE A 1 115 ? -25.121 1.376 20.580 1.00 90.62 115 PHE A CA 1
ATOM 943 C C . PHE A 1 115 ? -23.827 2.097 20.967 1.00 90.62 115 PHE A C 1
ATOM 945 O O . PHE A 1 115 ? -23.107 2.625 20.106 1.00 90.62 115 PHE A O 1
ATOM 952 N N . HIS A 1 116 ? -23.515 2.069 22.262 1.00 91.19 116 HIS A N 1
ATOM 953 C CA . HIS A 1 116 ? -22.264 2.584 22.800 1.00 91.19 116 HIS A CA 1
ATOM 954 C C . HIS A 1 116 ? -21.887 1.944 24.136 1.00 91.19 116 HIS A C 1
ATOM 956 O O . HIS A 1 116 ? -22.727 1.409 24.866 1.00 91.19 116 HIS A O 1
ATOM 962 N N . ILE A 1 117 ? -20.594 2.023 24.450 1.00 92.25 117 ILE A N 1
ATOM 963 C CA . ILE A 1 117 ? -19.979 1.442 25.640 1.00 92.25 117 ILE A CA 1
ATOM 964 C C . ILE A 1 117 ? -19.044 2.463 26.280 1.00 92.25 117 ILE A C 1
ATOM 966 O O . ILE A 1 117 ? -18.234 3.109 25.607 1.00 92.25 117 ILE A O 1
ATOM 970 N N . ASN A 1 118 ? -19.177 2.586 27.597 1.00 92.50 118 ASN A N 1
ATOM 971 C CA . ASN A 1 118 ? -18.451 3.519 28.442 1.00 92.50 118 ASN A CA 1
ATOM 972 C C . ASN A 1 118 ? -17.391 2.763 29.251 1.00 92.50 118 ASN A C 1
ATOM 974 O O . ASN A 1 118 ? -17.693 1.762 29.904 1.00 92.50 118 ASN A O 1
ATOM 978 N N . PHE A 1 119 ? -16.167 3.282 29.245 1.00 92.38 119 PHE A N 1
ATOM 979 C CA . PHE A 1 119 ? -15.029 2.769 30.003 1.00 92.38 119 PHE A CA 1
ATOM 980 C C . PHE A 1 119 ? -14.562 3.786 31.012 1.00 92.38 119 PHE A C 1
ATOM 982 O O . PHE A 1 119 ? -14.447 4.969 30.693 1.00 92.38 119 PHE A O 1
ATOM 989 N N . GLN A 1 120 ? -14.196 3.305 32.191 1.00 92.12 120 GLN A N 1
ATOM 990 C CA . GLN A 1 120 ? -13.616 4.120 33.241 1.00 92.12 120 GLN A CA 1
ATOM 991 C C . GLN A 1 120 ? -12.400 3.416 33.843 1.00 92.12 120 GLN A C 1
ATOM 993 O O . GLN A 1 120 ? -12.500 2.280 34.307 1.00 92.12 120 GLN A O 1
ATOM 998 N N . ARG A 1 121 ? -11.257 4.107 33.853 1.00 91.50 121 ARG A N 1
ATOM 999 C CA . ARG A 1 121 ? -10.075 3.708 34.619 1.00 91.50 121 ARG A CA 1
ATOM 1000 C C . ARG A 1 121 ? -10.285 4.077 36.083 1.00 91.50 121 ARG A C 1
ATOM 1002 O O . ARG A 1 121 ? -10.570 5.233 36.411 1.00 91.50 121 ARG A O 1
ATOM 1009 N N . TRP A 1 122 ? -10.134 3.096 36.960 1.00 87.31 122 TRP A N 1
ATOM 1010 C CA . TRP A 1 122 ? -10.187 3.280 38.404 1.00 87.31 122 TRP A CA 1
ATOM 1011 C C . TRP A 1 122 ? -8.803 3.654 38.931 1.00 87.31 122 TRP A C 1
ATOM 1013 O O . TRP A 1 122 ? -7.807 3.037 38.578 1.00 87.31 122 TRP A O 1
ATOM 1023 N N . LYS A 1 123 ? -8.719 4.693 39.770 1.00 82.88 123 LYS A N 1
ATOM 1024 C CA . LYS A 1 123 ? -7.422 5.211 40.250 1.00 82.88 123 LYS A CA 1
ATOM 1025 C C . LYS A 1 123 ? -6.743 4.311 41.288 1.00 82.88 123 LYS A C 1
ATOM 1027 O O . LYS A 1 123 ? -5.549 4.455 41.517 1.00 82.88 123 LYS A O 1
ATOM 1032 N N . ASN A 1 124 ? -7.503 3.420 41.925 1.00 84.12 124 ASN A N 1
ATOM 1033 C CA . ASN A 1 124 ? -7.034 2.623 43.060 1.00 84.12 124 ASN A CA 1
ATOM 1034 C C . ASN A 1 124 ? -6.167 1.435 42.614 1.00 84.12 124 ASN A C 1
ATOM 1036 O O . ASN A 1 124 ? -5.207 1.089 43.291 1.00 84.12 124 ASN A O 1
ATOM 1040 N N . ASP A 1 125 ? -6.518 0.819 41.485 1.00 86.44 125 ASP A N 1
ATOM 1041 C CA . ASP A 1 125 ? -5.878 -0.369 40.908 1.00 86.44 125 ASP A CA 1
ATOM 1042 C C . ASP A 1 125 ? -5.378 -0.141 39.468 1.00 86.44 125 ASP A C 1
ATOM 1044 O O . ASP A 1 125 ? -4.822 -1.051 38.860 1.00 86.44 125 ASP A O 1
ATOM 1048 N N . ASN A 1 126 ? -5.582 1.064 38.917 1.00 85.69 126 ASN A N 1
ATOM 1049 C CA . ASN A 1 126 ? -5.356 1.433 37.515 1.00 85.69 126 ASN A CA 1
ATOM 1050 C C . ASN A 1 126 ? -6.108 0.583 36.475 1.00 85.69 126 ASN A C 1
ATOM 1052 O O . ASN A 1 126 ? -5.869 0.754 35.279 1.00 85.69 126 ASN A O 1
ATOM 1056 N N . GLN A 1 127 ? -7.065 -0.258 36.880 1.00 91.38 127 GLN A N 1
ATOM 1057 C CA . GLN A 1 127 ? -7.800 -1.100 35.939 1.00 91.38 127 GLN A CA 1
ATOM 1058 C C . GLN A 1 127 ? -8.859 -0.301 35.181 1.00 91.38 127 GLN A C 1
ATOM 1060 O O . GLN A 1 127 ? -9.603 0.511 35.743 1.00 91.38 127 GLN A O 1
ATOM 1065 N N . ILE A 1 128 ? -8.969 -0.579 33.887 1.00 92.56 128 ILE A N 1
ATOM 1066 C CA . ILE A 1 128 ? -10.000 -0.033 33.009 1.00 92.56 128 ILE A CA 1
ATOM 1067 C C . ILE A 1 128 ? -11.196 -0.979 33.057 1.00 92.56 128 ILE A C 1
ATOM 1069 O O . ILE A 1 128 ? -11.056 -2.158 32.754 1.00 92.56 128 ILE A O 1
ATOM 1073 N N . ARG A 1 129 ? -12.376 -0.483 33.439 1.00 92.94 129 ARG A N 1
ATOM 1074 C CA . ARG A 1 129 ? -13.595 -1.296 33.579 1.00 92.94 129 ARG A CA 1
ATOM 1075 C C . ARG A 1 129 ? -14.735 -0.744 32.732 1.00 92.94 129 ARG A C 1
ATOM 1077 O O . ARG A 1 129 ? -14.840 0.472 32.548 1.00 92.94 129 ARG A O 1
ATOM 1084 N N . ILE A 1 130 ? -15.621 -1.625 32.269 1.00 91.06 130 ILE A N 1
ATOM 1085 C CA . ILE A 1 130 ? -16.867 -1.221 31.603 1.00 91.06 130 ILE A CA 1
ATOM 1086 C C . ILE A 1 130 ? -17.818 -0.610 32.643 1.00 91.06 130 ILE A C 1
ATOM 1088 O O . ILE A 1 130 ? -18.305 -1.312 33.530 1.00 91.06 130 ILE A O 1
ATOM 1092 N N . SER A 1 131 ? -18.096 0.691 32.530 1.00 88.69 131 SER A N 1
ATOM 1093 C CA . SER A 1 131 ? -19.015 1.421 33.418 1.00 88.69 131 SER A CA 1
ATOM 1094 C C . SER A 1 131 ? -20.456 1.451 32.899 1.00 88.69 131 SER A C 1
ATOM 1096 O O . SER A 1 131 ? -21.396 1.571 33.684 1.00 88.69 131 SER A O 1
ATOM 1098 N N . GLY A 1 132 ? -20.664 1.286 31.590 1.00 88.25 132 GLY A N 1
ATOM 1099 C CA . GLY A 1 132 ? -21.993 1.240 30.984 1.00 88.25 132 GLY A CA 1
ATOM 1100 C C . GLY A 1 132 ? -21.987 0.623 29.589 1.00 88.25 132 GLY A C 1
ATOM 1101 O O . GLY A 1 132 ? -21.027 0.783 28.843 1.00 88.25 132 GLY A O 1
ATOM 1102 N N . ILE A 1 133 ? -23.076 -0.066 29.246 1.00 89.94 133 ILE A N 1
ATOM 1103 C CA . ILE A 1 133 ? -23.327 -0.678 27.935 1.00 89.94 133 ILE A CA 1
ATOM 1104 C C . ILE A 1 133 ? -24.753 -0.298 27.536 1.00 89.94 133 ILE A C 1
ATOM 1106 O O . ILE A 1 133 ? -25.676 -0.511 28.327 1.00 89.94 133 ILE A O 1
ATOM 1110 N N . ILE A 1 134 ? -24.940 0.219 26.322 1.00 87.75 134 ILE A N 1
ATOM 1111 C CA . ILE A 1 134 ? -26.244 0.292 25.655 1.00 87.75 134 ILE A CA 1
ATOM 1112 C C . ILE A 1 134 ? -26.190 -0.640 24.446 1.00 87.75 134 ILE A C 1
ATOM 1114 O O . ILE A 1 134 ? -25.592 -0.305 23.432 1.00 87.75 134 ILE A O 1
ATOM 1118 N N . GLY A 1 135 ? -26.807 -1.819 24.570 1.00 82.31 135 GLY A N 1
ATOM 1119 C CA . GLY A 1 135 ? -26.694 -2.921 23.602 1.00 82.31 135 GLY A CA 1
ATOM 1120 C C . GLY A 1 135 ? -27.587 -2.833 22.355 1.00 82.31 135 GLY A C 1
ATOM 1121 O O . GLY A 1 135 ? -27.611 -3.769 21.564 1.00 82.31 135 GLY A O 1
ATOM 1122 N N . LYS A 1 136 ? -28.357 -1.753 22.167 1.00 85.62 136 LYS A N 1
ATOM 1123 C CA . LYS A 1 136 ? -29.338 -1.658 21.071 1.00 85.62 136 LYS A CA 1
ATOM 1124 C C . LYS A 1 136 ? -28.704 -1.162 19.771 1.00 85.62 136 LYS A C 1
ATOM 1126 O O . LYS A 1 136 ? -28.301 -0.003 19.680 1.00 85.62 136 LYS A O 1
ATOM 1131 N N . HIS A 1 137 ? -28.703 -2.011 18.747 1.00 85.88 137 HIS A N 1
ATOM 1132 C CA . HIS A 1 137 ? -28.356 -1.627 17.379 1.00 85.88 137 HIS A CA 1
ATOM 1133 C C . HIS A 1 137 ? -29.599 -1.308 16.539 1.00 85.88 137 HIS A C 1
ATOM 1135 O O . HIS A 1 137 ? -30.647 -1.924 16.706 1.00 85.88 137 HIS A O 1
ATOM 1141 N N . SER A 1 138 ? -29.466 -0.358 15.606 1.00 85.19 138 SER A N 1
ATOM 1142 C CA . SER A 1 138 ? -30.521 0.051 14.658 1.00 85.19 138 SER A CA 1
ATOM 1143 C C . SER A 1 138 ? -30.236 -0.369 13.207 1.00 85.19 138 SER A C 1
ATOM 1145 O O . SER A 1 138 ? -30.720 0.253 12.263 1.00 85.19 138 SER A O 1
ATOM 1147 N N . HIS A 1 139 ? -29.379 -1.370 13.007 1.00 82.19 139 HIS A N 1
ATOM 1148 C CA . HIS A 1 139 ? -28.962 -1.844 11.689 1.00 82.19 139 HIS A CA 1
ATOM 1149 C C . HIS A 1 139 ? -28.659 -3.342 11.717 1.00 82.19 139 HIS A C 1
ATOM 1151 O O . HIS A 1 139 ? -28.257 -3.877 12.749 1.00 82.19 139 HIS A O 1
ATOM 1157 N N . GLN A 1 140 ? -28.777 -3.983 10.556 1.00 84.19 140 GLN A N 1
ATOM 1158 C CA . GLN A 1 140 ? -28.279 -5.338 10.332 1.00 84.19 140 GLN A CA 1
ATOM 1159 C C . GLN A 1 140 ? -26.752 -5.388 10.510 1.00 84.19 140 GLN A C 1
ATOM 1161 O O . GLN A 1 140 ? -26.045 -4.415 10.205 1.00 84.19 140 GLN A O 1
ATOM 1166 N N . MET A 1 141 ? -26.247 -6.511 11.018 1.00 87.56 141 MET A N 1
ATOM 1167 C CA . MET A 1 141 ? -24.811 -6.776 11.107 1.00 87.56 141 MET A CA 1
ATOM 1168 C C . MET A 1 141 ? -24.238 -7.163 9.746 1.00 87.56 141 MET A C 1
ATOM 1170 O O . MET A 1 141 ? -24.958 -7.575 8.842 1.00 87.56 141 MET A O 1
ATOM 1174 N N . SER A 1 142 ? -22.934 -6.969 9.579 1.00 85.06 142 SER A N 1
ATOM 1175 C CA . SER A 1 142 ? -22.221 -7.272 8.343 1.00 85.06 142 SER A CA 1
ATOM 1176 C C . SER A 1 142 ? -21.359 -8.508 8.550 1.00 85.06 142 SER A C 1
ATOM 1178 O O . SER A 1 142 ? -20.303 -8.387 9.162 1.00 85.06 142 SER A O 1
ATOM 1180 N N . GLU A 1 143 ? -21.745 -9.644 7.972 1.00 84.88 143 GLU A N 1
ATOM 1181 C CA . GLU A 1 143 ? -20.949 -10.888 7.956 1.00 84.88 143 GLU A CA 1
ATOM 1182 C C . GLU A 1 143 ? -19.483 -10.607 7.582 1.00 84.88 143 GLU A C 1
ATOM 1184 O O . GLU A 1 143 ? -18.552 -10.925 8.313 1.00 84.88 143 GLU A O 1
ATOM 1189 N N . ASN A 1 144 ? -19.276 -9.859 6.495 1.00 84.06 144 ASN A N 1
ATOM 1190 C CA . ASN A 1 144 ? -17.953 -9.485 5.996 1.00 84.06 144 ASN A CA 1
ATOM 1191 C C . ASN A 1 144 ? -17.491 -8.101 6.499 1.00 84.06 144 ASN A C 1
ATOM 1193 O O . ASN A 1 144 ? -16.995 -7.275 5.725 1.00 84.06 144 ASN A O 1
ATOM 1197 N N . ILE A 1 145 ? -17.668 -7.791 7.793 1.00 86.31 145 ILE A N 1
ATOM 1198 C CA . ILE A 1 145 ? -17.322 -6.465 8.355 1.00 86.31 145 ILE A CA 1
ATOM 1199 C C . ILE A 1 145 ? -15.853 -6.076 8.120 1.00 86.31 145 ILE A C 1
ATOM 1201 O O . ILE A 1 145 ? -15.567 -4.896 7.890 1.00 86.31 145 ILE A O 1
ATOM 1205 N N . GLN A 1 146 ? -14.945 -7.058 8.080 1.00 83.75 146 GLN A N 1
ATOM 1206 C CA . GLN A 1 146 ? -13.525 -6.864 7.773 1.00 83.75 146 GLN A CA 1
ATOM 1207 C C . GLN A 1 146 ? -13.293 -6.225 6.392 1.00 83.75 146 GLN A C 1
ATOM 1209 O O . GLN A 1 146 ? -12.385 -5.414 6.237 1.00 83.75 146 GLN A O 1
ATOM 1214 N N . MET A 1 147 ? -14.150 -6.498 5.401 1.00 83.31 147 MET A N 1
ATOM 1215 C CA . MET A 1 147 ? -14.096 -5.855 4.079 1.00 83.31 147 MET A CA 1
ATOM 1216 C C . MET A 1 147 ? -14.662 -4.428 4.099 1.00 83.31 147 MET A C 1
ATOM 1218 O O . MET A 1 147 ? -14.258 -3.574 3.312 1.00 83.31 147 MET A O 1
ATOM 1222 N N . VAL A 1 148 ? -15.621 -4.159 4.988 1.00 82.94 148 VAL A N 1
ATOM 1223 C CA . VAL A 1 148 ? -16.474 -2.961 4.948 1.00 82.94 148 VAL A CA 1
ATOM 1224 C C . VAL A 1 148 ? -15.948 -1.816 5.812 1.00 82.94 148 VAL A C 1
ATOM 1226 O O . VAL A 1 148 ? -16.155 -0.651 5.456 1.00 82.94 148 VAL A O 1
ATOM 1229 N N . ALA A 1 149 ? -15.316 -2.117 6.947 1.00 83.19 149 ALA A N 1
ATOM 1230 C CA . ALA A 1 149 ? -14.894 -1.123 7.925 1.00 83.19 149 ALA A CA 1
ATOM 1231 C C . ALA A 1 149 ? -13.368 -1.003 8.009 1.00 83.19 149 ALA A C 1
ATOM 1233 O O . ALA A 1 149 ? -12.667 -1.939 8.384 1.00 83.19 149 ALA A O 1
ATOM 1234 N N . SER A 1 150 ? -12.866 0.207 7.751 1.00 82.94 150 SER A N 1
ATOM 1235 C CA . SER A 1 150 ? -11.433 0.509 7.651 1.00 82.94 150 SER A CA 1
ATOM 1236 C C . SER A 1 150 ? -10.613 0.220 8.912 1.00 82.94 150 SER A C 1
ATOM 1238 O O . SER A 1 150 ? -9.395 0.128 8.813 1.00 82.94 150 SER A O 1
ATOM 1240 N N . GLN A 1 151 ? -11.242 0.055 10.085 1.00 83.25 151 GLN A N 1
ATOM 1241 C CA . GLN A 1 151 ? -10.531 -0.349 11.307 1.00 83.25 151 GLN A CA 1
ATOM 1242 C C . GLN A 1 151 ? -9.874 -1.734 11.182 1.00 83.25 151 GLN A C 1
ATOM 1244 O O . GLN A 1 151 ? -8.877 -1.998 11.844 1.00 83.25 151 GLN A O 1
ATOM 1249 N N . TYR A 1 152 ? -10.423 -2.600 10.323 1.00 83.75 152 TYR A N 1
ATOM 1250 C CA . TYR A 1 152 ? -9.930 -3.956 10.072 1.00 83.75 152 TYR A CA 1
ATOM 1251 C C . TYR A 1 152 ? -8.919 -4.027 8.923 1.00 83.75 152 TYR A C 1
ATOM 1253 O O . TYR A 1 152 ? -8.375 -5.087 8.646 1.00 83.75 152 TYR A O 1
ATOM 1261 N N . HIS A 1 153 ? -8.652 -2.905 8.246 1.00 86.56 153 HIS A N 1
ATOM 1262 C CA . HIS A 1 153 ? -7.721 -2.834 7.110 1.00 86.56 153 HIS A CA 1
ATOM 1263 C C . HIS A 1 153 ? -6.274 -2.541 7.548 1.00 86.56 153 HIS A C 1
ATOM 1265 O O . HIS A 1 153 ? -5.410 -2.275 6.709 1.00 86.56 153 HIS A O 1
ATOM 1271 N N . CYS A 1 154 ? -6.016 -2.543 8.858 1.00 80.94 154 CYS A N 1
ATOM 1272 C CA . CYS A 1 154 ? -4.716 -2.278 9.462 1.00 80.94 154 CYS A CA 1
ATOM 1273 C C . CYS A 1 154 ? -3.765 -3.467 9.263 1.00 80.94 154 CYS A C 1
ATOM 1275 O O . CYS A 1 154 ? -4.024 -4.565 9.744 1.00 80.94 154 CYS A O 1
ATOM 1277 N N . LEU A 1 155 ? -2.639 -3.231 8.590 1.00 86.69 155 LEU A N 1
ATOM 1278 C CA . LEU A 1 155 ? -1.581 -4.226 8.400 1.00 86.69 155 LEU A CA 1
ATOM 1279 C C . LEU A 1 155 ? -0.622 -4.209 9.596 1.00 86.69 155 LEU A C 1
ATOM 1281 O O . LEU A 1 155 ? -0.205 -3.129 10.026 1.00 86.69 155 LEU A O 1
ATOM 1285 N N . THR A 1 156 ? -0.237 -5.379 10.110 1.00 89.25 156 THR A N 1
ATOM 1286 C CA . THR A 1 156 ? 0.711 -5.474 11.234 1.00 89.25 156 THR A CA 1
ATOM 1287 C C . THR A 1 156 ? 2.107 -4.968 10.831 1.00 89.25 156 THR A C 1
ATOM 1289 O O . THR A 1 156 ? 2.439 -4.949 9.641 1.00 89.25 156 THR A O 1
ATOM 1292 N N . PRO A 1 157 ? 2.975 -4.579 11.788 1.00 91.06 157 PRO A N 1
ATOM 1293 C CA . PRO A 1 157 ? 4.348 -4.166 11.479 1.00 91.06 157 PRO A CA 1
ATOM 1294 C C . PRO A 1 157 ? 5.169 -5.239 10.745 1.00 91.06 157 PRO A C 1
ATOM 1296 O O . PRO A 1 157 ? 6.100 -4.912 10.015 1.00 91.06 157 PRO A O 1
ATOM 1299 N N . GLU A 1 158 ? 4.830 -6.515 10.923 1.00 93.19 158 GLU A N 1
ATOM 1300 C CA . GLU A 1 158 ? 5.472 -7.649 10.249 1.00 93.19 158 GLU A CA 1
ATOM 1301 C C . GLU A 1 158 ? 5.038 -7.737 8.783 1.00 93.19 158 GLU A C 1
ATOM 1303 O O . GLU A 1 158 ? 5.890 -7.764 7.897 1.00 93.19 158 GLU A O 1
ATOM 1308 N N . MET A 1 159 ? 3.729 -7.642 8.515 1.00 93.62 159 MET A N 1
ATOM 1309 C CA . MET A 1 159 ? 3.193 -7.573 7.150 1.00 93.62 159 MET A CA 1
ATOM 1310 C C . MET A 1 159 ? 3.763 -6.374 6.383 1.00 93.62 159 MET A C 1
ATOM 1312 O O . MET A 1 159 ? 4.057 -6.476 5.195 1.00 93.62 159 MET A O 1
ATOM 1316 N N . GLN A 1 160 ? 3.946 -5.229 7.051 1.00 93.25 160 GLN A N 1
ATOM 1317 C CA . GLN A 1 160 ? 4.550 -4.042 6.439 1.00 93.25 160 GLN A CA 1
ATOM 1318 C C . GLN A 1 160 ? 6.011 -4.286 6.025 1.00 93.25 160 GLN A C 1
ATOM 1320 O O . GLN A 1 160 ? 6.383 -3.915 4.912 1.00 93.25 160 GLN A O 1
ATOM 1325 N N . LYS A 1 161 ? 6.811 -4.972 6.857 1.00 94.56 161 LYS A N 1
ATOM 1326 C CA . LYS A 1 161 ? 8.191 -5.372 6.517 1.00 94.56 161 LYS A CA 1
ATOM 1327 C C . LYS A 1 161 ? 8.247 -6.354 5.345 1.00 94.56 161 LYS A C 1
ATOM 1329 O O . LYS A 1 161 ? 9.101 -6.202 4.475 1.00 94.56 161 LYS A O 1
ATOM 1334 N N . ASP A 1 162 ? 7.339 -7.328 5.287 1.00 95.50 162 ASP A N 1
ATOM 1335 C CA . ASP A 1 162 ? 7.253 -8.253 4.147 1.00 95.50 162 ASP A CA 1
ATOM 1336 C C . ASP A 1 162 ? 6.920 -7.518 2.842 1.00 95.50 162 ASP A C 1
ATOM 1338 O O . ASP A 1 162 ? 7.542 -7.769 1.808 1.00 95.50 162 ASP A O 1
ATOM 1342 N N . ILE A 1 163 ? 5.965 -6.578 2.883 1.00 95.12 163 ILE A N 1
ATOM 1343 C CA . ILE A 1 163 ? 5.627 -5.731 1.729 1.00 95.12 163 ILE A CA 1
ATOM 1344 C C . ILE A 1 163 ? 6.847 -4.919 1.299 1.00 95.12 163 ILE A C 1
ATOM 1346 O O . ILE A 1 163 ? 7.135 -4.855 0.106 1.00 95.12 163 ILE A O 1
ATOM 1350 N N . GLU A 1 164 ? 7.568 -4.313 2.243 1.00 94.25 164 GLU A N 1
ATOM 1351 C CA . GLU A 1 164 ? 8.756 -3.507 1.962 1.00 94.25 164 GLU A CA 1
ATOM 1352 C C . GLU A 1 164 ? 9.875 -4.325 1.304 1.00 94.25 164 GLU A C 1
ATOM 1354 O O . GLU A 1 164 ? 10.442 -3.892 0.293 1.00 94.25 164 GLU A O 1
ATOM 1359 N N . LEU A 1 165 ? 10.140 -5.527 1.826 1.00 94.75 165 LEU A N 1
ATOM 1360 C CA . LEU A 1 165 ? 11.102 -6.481 1.280 1.00 94.75 165 LEU A CA 1
ATOM 1361 C C . LEU A 1 165 ? 10.731 -6.874 -0.155 1.00 94.75 165 LEU A C 1
ATOM 1363 O O . LEU A 1 165 ? 11.513 -6.648 -1.078 1.00 94.75 165 LEU A O 1
ATOM 1367 N N . LEU A 1 166 ? 9.517 -7.390 -0.367 1.00 95.62 166 LEU A N 1
ATOM 1368 C CA . LEU A 1 166 ? 9.068 -7.884 -1.673 1.00 95.62 166 LEU A CA 1
ATOM 1369 C C . LEU A 1 166 ? 8.958 -6.756 -2.713 1.00 95.62 166 LEU A C 1
ATOM 1371 O O . LEU A 1 166 ? 9.389 -6.917 -3.857 1.00 95.62 166 LEU A O 1
ATOM 1375 N N . ALA A 1 167 ? 8.449 -5.585 -2.321 1.00 92.81 167 ALA A N 1
ATOM 1376 C CA . ALA A 1 167 ? 8.388 -4.408 -3.187 1.00 92.81 167 ALA A CA 1
ATOM 1377 C C . ALA A 1 167 ? 9.784 -3.874 -3.536 1.00 92.81 167 ALA A C 1
ATOM 1379 O O . ALA A 1 167 ? 9.996 -3.342 -4.629 1.00 92.81 167 ALA A O 1
ATOM 1380 N N . THR A 1 168 ? 10.757 -4.021 -2.633 1.00 89.25 168 THR A N 1
ATOM 1381 C CA . THR A 1 168 ? 12.154 -3.666 -2.905 1.00 89.25 168 THR A CA 1
ATOM 1382 C C . THR A 1 168 ? 12.849 -4.671 -3.811 1.00 89.25 168 THR A C 1
ATOM 1384 O O . THR A 1 168 ? 13.599 -4.248 -4.689 1.00 89.25 168 THR A O 1
ATOM 1387 N N . SER A 1 169 ? 12.488 -5.949 -3.722 1.00 90.12 169 SER A N 1
ATOM 1388 C CA . SER A 1 169 ? 12.860 -7.009 -4.668 1.00 90.12 169 SER A CA 1
ATOM 1389 C C . SER A 1 169 ? 12.122 -6.943 -6.017 1.00 90.12 169 SER A C 1
ATOM 1391 O O . SER A 1 169 ? 12.234 -7.865 -6.817 1.00 90.12 169 SER A O 1
ATOM 1393 N N . SER A 1 170 ? 11.393 -5.856 -6.307 1.00 86.00 170 SER A N 1
ATOM 1394 C CA . SER A 1 170 ? 10.654 -5.631 -7.565 1.00 86.00 170 SER A CA 1
ATOM 1395 C C . SER A 1 170 ? 9.541 -6.649 -7.863 1.00 86.00 170 SER A C 1
ATOM 1397 O O . SER A 1 170 ? 9.101 -6.772 -9.006 1.00 86.00 170 SER A O 1
ATOM 1399 N N . VAL A 1 171 ? 9.032 -7.341 -6.839 1.00 92.56 171 VAL A N 1
ATOM 1400 C CA . VAL A 1 171 ? 7.899 -8.269 -6.966 1.00 92.56 171 VAL A CA 1
ATOM 1401 C C . VAL A 1 171 ? 6.620 -7.491 -7.298 1.00 92.56 171 VAL A C 1
ATOM 1403 O O . VAL A 1 171 ? 6.348 -6.424 -6.742 1.00 92.56 171 VAL A O 1
ATOM 1406 N N . HIS A 1 172 ? 5.809 -8.018 -8.219 1.00 90.62 172 HIS A N 1
ATOM 1407 C CA . HIS A 1 172 ? 4.551 -7.384 -8.613 1.00 90.62 172 HIS A CA 1
ATOM 1408 C C . HIS A 1 172 ? 3.523 -7.396 -7.468 1.00 90.62 172 HIS A C 1
ATOM 1410 O O . HIS A 1 172 ? 3.333 -8.421 -6.816 1.00 90.62 172 HIS A O 1
ATOM 1416 N N . THR A 1 173 ? 2.798 -6.289 -7.257 1.00 92.38 173 THR A N 1
ATOM 1417 C CA . THR A 1 173 ? 1.889 -6.110 -6.108 1.00 92.38 173 THR A CA 1
ATOM 1418 C C . THR A 1 173 ? 0.846 -7.223 -5.964 1.00 92.38 173 THR A C 1
ATOM 1420 O O . THR A 1 173 ? 0.556 -7.631 -4.845 1.00 92.38 173 THR A O 1
ATOM 1423 N N . GLY A 1 174 ? 0.323 -7.766 -7.070 1.00 93.38 174 GLY A N 1
ATOM 1424 C CA . GLY A 1 174 ? -0.610 -8.901 -7.019 1.00 93.38 174 GLY A CA 1
ATOM 1425 C C . GLY A 1 174 ? 0.010 -10.174 -6.422 1.00 93.38 174 GLY A C 1
ATOM 1426 O O . GLY A 1 174 ? -0.637 -10.865 -5.642 1.00 93.38 174 GLY A O 1
ATOM 1427 N N . ALA A 1 175 ? 1.287 -10.442 -6.712 1.00 95.38 175 ALA A N 1
ATOM 1428 C CA . ALA A 1 175 ? 2.019 -11.555 -6.111 1.00 95.38 175 ALA A CA 1
ATOM 1429 C C . ALA A 1 175 ? 2.349 -11.286 -4.632 1.00 95.38 175 ALA A C 1
ATOM 1431 O O . ALA A 1 175 ? 2.263 -12.204 -3.825 1.00 95.38 175 ALA A O 1
ATOM 1432 N N . ILE A 1 176 ? 2.638 -10.030 -4.257 1.00 95.81 176 ILE A N 1
ATOM 1433 C CA . ILE A 1 176 ? 2.806 -9.632 -2.846 1.00 95.81 176 ILE A CA 1
ATOM 1434 C C . ILE A 1 176 ? 1.527 -9.924 -2.053 1.00 95.81 176 ILE A C 1
ATOM 1436 O O . ILE A 1 176 ? 1.598 -10.555 -1.004 1.00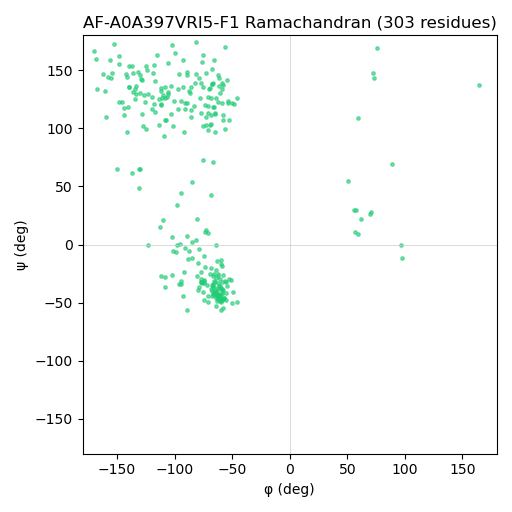 95.81 176 ILE A O 1
ATOM 1440 N N . ILE A 1 177 ? 0.358 -9.524 -2.568 1.00 95.44 177 ILE A N 1
ATOM 1441 C CA . ILE A 1 177 ? -0.937 -9.813 -1.930 1.00 95.44 177 ILE A CA 1
ATOM 1442 C C . ILE A 1 177 ? -1.122 -11.327 -1.765 1.00 95.44 177 ILE A C 1
ATOM 1444 O O . ILE A 1 177 ? -1.437 -11.774 -0.668 1.00 95.44 177 ILE A O 1
ATOM 1448 N N . ASN A 1 178 ? -0.853 -12.119 -2.809 1.00 95.44 178 ASN A N 1
ATOM 1449 C CA . ASN A 1 178 ? -0.985 -13.576 -2.745 1.00 95.44 178 ASN A CA 1
ATOM 1450 C C . ASN A 1 178 ? -0.071 -14.216 -1.677 1.00 95.44 178 ASN A C 1
ATOM 1452 O O . ASN A 1 178 ? -0.519 -15.067 -0.910 1.00 95.44 178 ASN A O 1
ATOM 1456 N N . VAL A 1 179 ? 1.191 -13.778 -1.588 1.00 95.38 179 VAL A N 1
ATOM 1457 C CA . VAL A 1 179 ? 2.143 -14.242 -0.562 1.00 95.38 179 VAL A CA 1
ATOM 1458 C C . VAL A 1 179 ? 1.666 -13.878 0.845 1.00 95.38 179 VAL A C 1
ATOM 1460 O O . VAL A 1 179 ? 1.725 -14.722 1.736 1.00 95.38 179 VAL A O 1
ATOM 1463 N N . LEU A 1 180 ? 1.153 -12.660 1.053 1.00 95.25 180 LEU A N 1
ATOM 1464 C CA . LEU A 1 180 ? 0.605 -12.258 2.350 1.00 95.25 180 LEU A CA 1
ATOM 1465 C C . LEU A 1 180 ? -0.607 -13.109 2.743 1.00 95.25 180 LEU A C 1
ATOM 1467 O O . LEU A 1 180 ? -0.661 -13.550 3.883 1.00 95.25 180 LEU A O 1
ATOM 1471 N N . THR A 1 181 ? -1.536 -13.381 1.821 1.00 93.69 181 THR A N 1
ATOM 1472 C CA . THR A 1 181 ? -2.733 -14.195 2.105 1.00 93.69 181 THR A CA 1
ATOM 1473 C C . THR A 1 181 ? -2.370 -15.619 2.529 1.00 93.69 181 THR A C 1
ATOM 1475 O O . THR A 1 181 ? -3.004 -16.167 3.421 1.00 93.69 181 THR A O 1
ATOM 1478 N N . HIS A 1 182 ? -1.315 -16.202 1.952 1.00 94.19 182 HIS A N 1
ATOM 1479 C CA . HIS A 1 182 ? -0.819 -17.519 2.365 1.00 94.19 182 HIS A CA 1
ATOM 1480 C C . HIS A 1 182 ? -0.027 -17.485 3.682 1.00 94.19 182 HIS A C 1
ATOM 1482 O O . HIS A 1 182 ? -0.066 -18.448 4.442 1.00 94.19 182 HIS A O 1
ATOM 1488 N N . LYS A 1 183 ? 0.705 -16.398 3.960 1.00 94.88 183 LYS A N 1
ATOM 1489 C CA . LYS A 1 183 ? 1.522 -16.255 5.177 1.00 94.88 183 LYS A CA 1
ATOM 1490 C C . LYS A 1 183 ? 0.702 -15.849 6.411 1.00 94.88 183 LYS A C 1
ATOM 1492 O O . LYS A 1 183 ? 1.101 -16.165 7.528 1.00 94.88 183 LYS A O 1
ATOM 1497 N N . TYR A 1 184 ? -0.423 -15.165 6.211 1.00 93.31 184 TYR A N 1
ATOM 1498 C CA . TYR A 1 184 ? -1.289 -14.619 7.258 1.00 93.31 184 TYR A CA 1
ATOM 1499 C C . TYR A 1 184 ? -2.761 -15.017 7.021 1.00 93.31 184 TYR A C 1
ATOM 1501 O O . TYR A 1 184 ? -3.587 -14.140 6.760 1.00 93.31 184 TYR A O 1
ATOM 1509 N N . PRO A 1 185 ? -3.109 -16.318 7.093 1.00 88.31 185 PRO A N 1
ATOM 1510 C CA . PRO A 1 185 ? -4.444 -16.811 6.735 1.00 88.31 185 PRO A CA 1
ATOM 1511 C C . PRO A 1 185 ? -5.562 -16.239 7.620 1.00 88.31 185 PRO A C 1
ATOM 1513 O O . PRO A 1 185 ? -6.655 -15.970 7.128 1.00 88.31 185 PRO A O 1
ATOM 1516 N N . ASP A 1 186 ? -5.278 -15.982 8.900 1.00 86.06 186 ASP A N 1
ATOM 1517 C CA . ASP A 1 186 ? -6.258 -15.483 9.877 1.00 86.06 186 ASP A CA 1
ATOM 1518 C C . ASP A 1 186 ? -6.537 -13.969 9.763 1.00 86.06 186 ASP A C 1
ATOM 1520 O O . ASP A 1 186 ? -7.365 -13.423 10.496 1.00 86.06 186 ASP A O 1
ATOM 1524 N N . GLN A 1 187 ? -5.831 -13.257 8.874 1.00 84.06 187 GLN A N 1
ATOM 1525 C CA . GLN A 1 187 ? -5.891 -11.801 8.756 1.00 84.06 187 GLN A CA 1
ATOM 1526 C C . GLN A 1 187 ? -6.368 -11.374 7.368 1.00 84.06 187 GLN A C 1
ATOM 1528 O O . GLN A 1 187 ? -5.667 -11.521 6.368 1.00 84.06 187 GLN A O 1
ATOM 1533 N N . TYR A 1 188 ? -7.526 -10.712 7.309 1.00 87.38 188 TYR A N 1
ATOM 1534 C CA . TYR A 1 188 ? -7.991 -10.104 6.066 1.00 87.38 188 TYR A CA 1
ATOM 1535 C C . TYR A 1 188 ? -7.032 -9.009 5.578 1.00 87.38 188 TYR A C 1
ATOM 1537 O O . TYR A 1 188 ? -6.760 -8.024 6.274 1.00 87.38 188 TYR A O 1
ATOM 1545 N N . ILE A 1 189 ? -6.541 -9.180 4.348 1.00 89.81 189 ILE A N 1
ATOM 1546 C CA . ILE A 1 189 ? -5.628 -8.259 3.668 1.00 89.81 189 ILE A CA 1
ATOM 1547 C C . ILE A 1 189 ? -6.419 -7.424 2.667 1.00 89.81 189 ILE A C 1
ATOM 1549 O O . ILE A 1 189 ? -6.738 -7.852 1.557 1.00 89.81 189 ILE A O 1
ATOM 1553 N N . HIS A 1 190 ? -6.705 -6.181 3.042 1.00 89.81 190 HIS A N 1
ATOM 1554 C CA . HIS A 1 190 ? -7.336 -5.239 2.131 1.00 89.81 190 HIS A CA 1
ATOM 1555 C C . HIS A 1 190 ? -6.333 -4.779 1.057 1.00 89.81 190 HIS A C 1
ATOM 1557 O O . HIS A 1 190 ? -5.401 -4.021 1.342 1.00 89.81 190 HIS A O 1
ATOM 1563 N N . ALA A 1 191 ? -6.533 -5.216 -0.191 1.00 90.81 191 ALA A N 1
ATOM 1564 C CA . ALA A 1 191 ? -5.595 -5.012 -1.301 1.00 90.81 191 ALA A CA 1
ATOM 1565 C C . ALA A 1 191 ? -5.121 -3.554 -1.461 1.00 90.81 191 ALA A C 1
ATOM 1567 O O . ALA A 1 191 ? -3.929 -3.310 -1.661 1.00 90.81 191 ALA A O 1
ATOM 1568 N N . CYS A 1 192 ? -6.015 -2.567 -1.314 1.00 89.50 192 CYS A N 1
ATOM 1569 C CA . CYS A 1 192 ? -5.658 -1.149 -1.446 1.00 89.50 192 CYS A CA 1
ATOM 1570 C C . CYS A 1 192 ? -4.597 -0.694 -0.429 1.00 89.50 192 CYS A C 1
ATOM 1572 O O . CYS A 1 192 ? -3.814 0.198 -0.740 1.00 89.50 192 CYS A O 1
ATOM 1574 N N . CYS A 1 193 ? -4.528 -1.301 0.762 1.00 90.12 193 CYS A N 1
ATOM 1575 C CA . CYS A 1 193 ? -3.492 -0.985 1.748 1.00 90.12 193 CYS A CA 1
ATOM 1576 C C . CYS A 1 193 ? -2.106 -1.414 1.247 1.00 90.12 193 CYS A C 1
ATOM 1578 O O . CYS A 1 193 ? -1.157 -0.634 1.324 1.00 90.12 193 CYS A O 1
ATOM 1580 N N . VAL A 1 194 ? -2.011 -2.605 0.644 1.00 93.25 194 VAL A N 1
ATOM 1581 C CA . VAL A 1 194 ? -0.775 -3.104 0.021 1.00 93.25 194 VAL A CA 1
ATOM 1582 C C . VAL A 1 194 ? -0.381 -2.224 -1.168 1.00 93.25 194 VAL A C 1
ATOM 1584 O O . VAL A 1 194 ? 0.765 -1.788 -1.252 1.00 93.25 194 VAL A O 1
ATOM 1587 N N . TYR A 1 195 ? -1.331 -1.880 -2.048 1.00 93.25 195 TYR A N 1
ATOM 1588 C CA . TYR A 1 195 ? -1.077 -0.945 -3.152 1.00 93.25 195 TYR A CA 1
ATOM 1589 C C . TYR A 1 195 ? -0.559 0.411 -2.658 1.00 93.25 195 TYR A C 1
ATOM 1591 O O . TYR A 1 195 ? 0.442 0.888 -3.188 1.00 93.25 195 TYR A O 1
ATOM 1599 N N . ASN A 1 196 ? -1.171 1.009 -1.633 1.00 91.12 196 ASN A N 1
ATOM 1600 C CA . ASN A 1 196 ? -0.743 2.302 -1.092 1.00 91.12 196 ASN A CA 1
ATOM 1601 C C . ASN A 1 196 ? 0.694 2.260 -0.545 1.00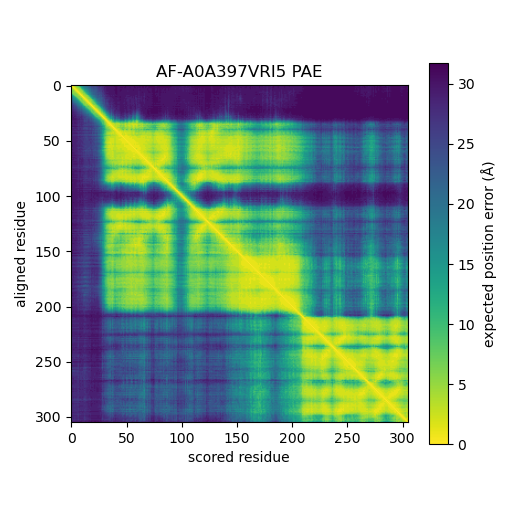 91.12 196 ASN A C 1
ATOM 1603 O O . ASN A 1 196 ? 1.480 3.159 -0.840 1.00 91.12 196 ASN A O 1
ATOM 1607 N N . ILE A 1 197 ? 1.070 1.206 0.191 1.00 91.12 197 ILE A N 1
ATOM 1608 C CA . ILE A 1 197 ? 2.445 1.035 0.696 1.00 91.12 197 ILE A CA 1
ATOM 1609 C C . ILE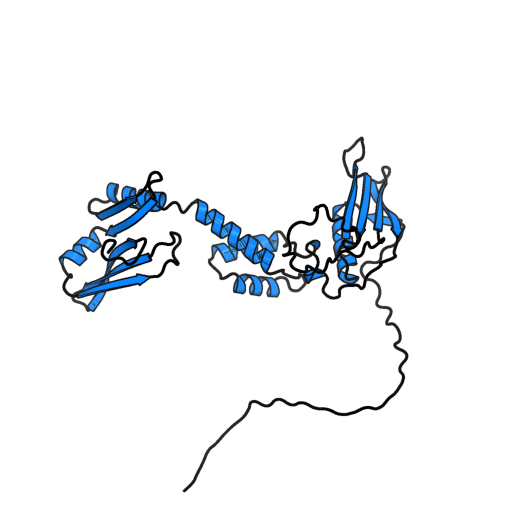 A 1 197 ? 3.432 0.885 -0.469 1.00 91.12 197 ILE A C 1
ATOM 1611 O O . ILE A 1 197 ? 4.430 1.602 -0.527 1.00 91.12 197 ILE A O 1
ATOM 1615 N N . VAL A 1 198 ? 3.136 0.018 -1.445 1.00 92.19 198 VAL A N 1
ATOM 1616 C CA . VAL A 1 198 ? 4.005 -0.179 -2.619 1.00 92.19 198 VAL A CA 1
ATOM 1617 C C . VAL A 1 198 ? 4.152 1.109 -3.437 1.00 92.19 198 VAL A C 1
ATOM 1619 O O . VAL A 1 198 ? 5.245 1.397 -3.927 1.00 92.19 198 VAL A O 1
ATOM 1622 N N . GLN A 1 199 ? 3.089 1.906 -3.579 1.00 88.25 199 GLN A N 1
ATOM 1623 C CA . GLN A 1 199 ? 3.158 3.200 -4.262 1.00 88.25 199 GLN A CA 1
ATOM 1624 C C . GLN A 1 199 ? 3.985 4.226 -3.480 1.00 88.25 199 GLN A C 1
ATOM 1626 O O . GLN A 1 199 ? 4.773 4.936 -4.098 1.00 88.25 199 GLN A O 1
ATOM 1631 N N . ASN A 1 200 ? 3.898 4.262 -2.147 1.00 88.38 200 ASN A N 1
ATOM 1632 C CA . ASN A 1 200 ? 4.755 5.123 -1.326 1.00 88.38 200 ASN A CA 1
ATOM 1633 C C . ASN A 1 200 ? 6.240 4.755 -1.481 1.00 88.38 200 ASN A C 1
ATOM 1635 O O . ASN A 1 200 ? 7.045 5.630 -1.788 1.00 88.38 200 ASN A O 1
ATOM 1639 N N . ILE A 1 201 ? 6.592 3.465 -1.403 1.00 86.81 201 ILE A N 1
ATOM 1640 C CA . ILE A 1 201 ? 7.971 2.978 -1.617 1.00 86.81 201 ILE A CA 1
ATOM 1641 C C . ILE A 1 201 ? 8.478 3.356 -3.020 1.00 86.81 201 ILE A C 1
ATOM 1643 O O . ILE A 1 201 ? 9.616 3.803 -3.187 1.00 86.81 201 ILE A O 1
ATOM 1647 N N . LYS A 1 202 ? 7.634 3.208 -4.052 1.00 82.62 202 LYS A N 1
ATOM 1648 C CA . LYS A 1 202 ? 7.960 3.624 -5.426 1.00 82.62 202 LYS A CA 1
ATOM 1649 C C . LYS A 1 202 ? 8.137 5.138 -5.540 1.00 82.62 202 LYS A C 1
ATOM 1651 O O . LYS A 1 202 ? 9.081 5.577 -6.190 1.00 82.62 202 LYS A O 1
ATOM 1656 N N . ALA A 1 203 ? 7.284 5.931 -4.896 1.00 78.12 203 ALA A N 1
ATOM 1657 C CA . ALA A 1 203 ? 7.372 7.388 -4.890 1.00 78.12 203 ALA A CA 1
ATOM 1658 C C . ALA A 1 203 ? 8.618 7.889 -4.145 1.00 78.12 203 ALA A C 1
ATOM 1660 O O . ALA A 1 203 ? 9.248 8.844 -4.587 1.00 78.12 203 ALA A O 1
ATOM 1661 N N . GLU A 1 204 ? 9.025 7.239 -3.056 1.00 73.94 204 GLU A N 1
ATOM 1662 C CA . GLU A 1 204 ? 10.253 7.567 -2.323 1.00 73.94 204 GLU A CA 1
ATOM 1663 C C . GLU A 1 204 ? 11.507 7.246 -3.137 1.00 73.94 204 GLU A C 1
ATOM 1665 O O . GLU A 1 204 ? 12.363 8.117 -3.292 1.00 73.94 204 GLU A O 1
ATOM 1670 N N . LYS A 1 205 ? 11.566 6.077 -3.789 1.00 67.88 205 LYS A N 1
ATOM 1671 C CA . LYS A 1 205 ? 12.609 5.779 -4.790 1.00 67.88 205 LYS A CA 1
ATOM 1672 C C . LYS A 1 205 ? 12.566 6.765 -5.969 1.00 67.88 205 LYS A C 1
ATOM 1674 O O . LYS A 1 205 ? 13.611 7.175 -6.470 1.00 67.88 205 LYS A O 1
ATOM 1679 N N . GLY A 1 206 ? 11.371 7.200 -6.367 1.00 57.53 206 GLY A N 1
ATOM 1680 C CA . GLY A 1 206 ? 11.138 8.222 -7.390 1.00 57.53 206 GLY A CA 1
ATOM 1681 C C . GLY A 1 206 ? 11.648 9.616 -7.011 1.00 57.53 206 GLY A C 1
ATOM 1682 O O . GLY A 1 206 ? 12.150 10.323 -7.878 1.00 57.53 206 GLY A O 1
ATOM 1683 N N . LYS A 1 207 ? 11.628 10.000 -5.726 1.00 54.75 207 LYS A N 1
ATOM 1684 C CA . LYS A 1 207 ? 12.185 11.284 -5.246 1.00 54.75 207 LYS A CA 1
ATOM 1685 C C . LYS A 1 207 ? 13.709 11.373 -5.403 1.00 54.75 207 LYS A C 1
ATOM 1687 O O . LYS A 1 207 ? 14.225 12.476 -5.559 1.00 54.75 207 LYS A O 1
ATOM 1692 N N . LEU A 1 208 ? 14.426 10.243 -5.428 1.00 48.78 208 LEU A N 1
ATOM 1693 C CA . LEU A 1 208 ? 15.844 10.201 -5.827 1.00 48.78 208 LEU A CA 1
ATOM 1694 C C . LEU A 1 208 ? 16.045 10.222 -7.357 1.00 48.78 208 LEU A C 1
ATOM 1696 O O . LEU A 1 208 ? 17.147 10.500 -7.828 1.00 48.78 208 LEU A O 1
ATOM 1700 N N . SER A 1 209 ? 15.001 9.960 -8.147 1.00 54.12 209 SER A N 1
ATOM 1701 C CA . SER A 1 209 ? 15.057 9.849 -9.610 1.00 54.12 209 SER A CA 1
ATOM 1702 C C . SER A 1 209 ? 14.950 11.205 -10.317 1.00 54.12 209 SER A C 1
ATOM 1704 O O . SER A 1 209 ? 14.134 11.398 -11.218 1.00 54.12 209 SER A O 1
ATOM 1706 N N . ASN A 1 210 ? 15.809 12.153 -9.946 1.00 64.81 210 ASN A N 1
ATOM 1707 C CA . ASN A 1 210 ? 16.009 13.351 -10.755 1.00 64.81 210 ASN A CA 1
ATOM 1708 C C . ASN A 1 210 ? 16.773 12.959 -12.035 1.00 64.81 210 ASN A C 1
ATOM 1710 O O . ASN A 1 210 ? 17.856 12.380 -11.950 1.00 64.81 210 ASN A O 1
ATOM 1714 N N . ALA A 1 211 ? 16.257 13.300 -13.219 1.00 68.44 211 ALA A N 1
ATOM 1715 C CA . ALA A 1 211 ? 16.967 13.100 -14.488 1.00 68.44 211 ALA A CA 1
ATOM 1716 C C . ALA A 1 211 ? 18.360 13.774 -14.485 1.00 68.44 211 ALA A C 1
ATOM 1718 O O . ALA A 1 211 ? 19.337 13.228 -14.997 1.00 68.44 211 ALA A O 1
ATOM 1719 N N . GLY A 1 212 ? 18.490 14.902 -13.777 1.00 73.44 212 GLY A N 1
ATOM 1720 C CA . GLY A 1 212 ? 19.764 15.567 -13.518 1.00 73.44 212 GLY A CA 1
ATOM 1721 C C . GLY A 1 212 ? 20.752 14.755 -12.667 1.00 73.44 212 GLY A C 1
ATOM 1722 O O . GLY A 1 212 ? 21.948 15.008 -12.751 1.00 73.44 212 GLY A O 1
ATOM 1723 N N . ALA A 1 213 ? 20.310 13.773 -11.872 1.00 78.00 213 ALA A N 1
ATOM 1724 C CA . ALA A 1 213 ? 21.209 12.861 -11.157 1.00 78.00 213 ALA A CA 1
ATOM 1725 C C . ALA A 1 213 ? 21.824 11.817 -12.105 1.00 78.00 213 ALA A C 1
ATOM 1727 O O . ALA A 1 213 ? 23.024 11.567 -12.030 1.00 78.00 213 ALA A O 1
ATOM 1728 N N . ALA A 1 214 ? 21.037 11.278 -13.045 1.00 81.12 214 ALA A N 1
ATOM 1729 C CA . ALA A 1 214 ? 21.544 10.388 -14.091 1.00 81.12 214 ALA A CA 1
ATOM 1730 C C . ALA A 1 214 ? 22.549 11.112 -15.006 1.00 81.12 214 ALA A C 1
ATOM 1732 O O . ALA A 1 214 ? 23.640 10.602 -15.253 1.00 81.12 214 ALA A O 1
ATOM 1733 N N . TYR A 1 215 ? 22.233 12.345 -15.418 1.00 86.75 215 TYR A N 1
ATOM 1734 C CA . TYR A 1 215 ? 23.165 13.195 -16.165 1.00 86.75 215 TYR A CA 1
ATOM 1735 C C . TYR A 1 215 ? 24.454 13.496 -15.378 1.00 86.75 215 TYR A C 1
ATOM 1737 O O . TYR A 1 215 ? 25.548 13.335 -15.914 1.00 86.75 215 TYR A O 1
ATOM 1745 N N . LYS A 1 216 ? 24.360 13.865 -14.090 1.00 86.69 216 LYS A N 1
ATOM 1746 C CA . LYS A 1 216 ? 25.539 14.091 -13.228 1.00 86.69 216 LYS A CA 1
ATOM 1747 C C . LYS A 1 216 ? 26.432 12.854 -13.111 1.00 86.69 216 LYS A C 1
ATOM 1749 O O . LYS A 1 216 ? 27.648 12.993 -13.162 1.00 86.69 216 LYS A O 1
ATOM 1754 N N . GLU A 1 217 ? 25.851 11.663 -12.984 1.00 87.50 217 GLU A N 1
ATOM 1755 C CA . GLU A 1 217 ? 26.602 10.402 -12.929 1.00 87.50 217 GLU A CA 1
ATOM 1756 C C . GLU A 1 217 ? 27.318 10.094 -14.256 1.00 87.50 217 GLU A C 1
ATOM 1758 O O . GLU A 1 217 ? 28.489 9.715 -14.247 1.00 87.50 217 GLU A O 1
ATOM 1763 N N . LEU A 1 218 ? 26.673 10.323 -15.405 1.00 90.25 218 LEU A N 1
ATOM 1764 C CA . LEU A 1 218 ? 27.325 10.199 -16.717 1.00 90.25 218 LEU A CA 1
ATOM 1765 C C . LEU A 1 218 ? 28.462 11.220 -16.889 1.00 90.25 218 LEU A C 1
ATOM 1767 O O . LEU A 1 218 ? 29.539 10.871 -17.371 1.00 90.25 218 LEU A O 1
ATOM 1771 N N . MET A 1 219 ? 28.267 12.460 -16.434 1.00 90.56 219 MET A N 1
ATOM 1772 C CA . MET A 1 219 ? 29.307 13.493 -16.460 1.00 90.56 219 MET A CA 1
ATOM 1773 C C . MET A 1 219 ? 30.482 13.170 -15.525 1.00 90.56 219 MET A C 1
ATOM 1775 O O . MET A 1 219 ? 31.626 13.410 -15.903 1.00 90.56 219 MET A O 1
ATOM 1779 N N . ARG A 1 220 ? 30.235 12.560 -14.356 1.00 91.56 220 ARG A N 1
ATOM 1780 C CA . ARG A 1 220 ? 31.288 12.033 -13.467 1.00 91.56 220 ARG A CA 1
ATOM 1781 C C . ARG A 1 220 ? 32.109 10.949 -14.172 1.00 91.56 220 ARG A C 1
ATOM 1783 O O . ARG A 1 220 ? 33.331 11.043 -14.220 1.00 91.56 220 ARG A O 1
ATOM 1790 N N . ARG A 1 221 ? 31.453 9.973 -14.812 1.00 89.50 221 ARG A N 1
ATOM 1791 C CA . ARG A 1 221 ? 32.135 8.918 -15.594 1.00 89.50 221 ARG A CA 1
ATOM 1792 C C . ARG A 1 221 ? 32.974 9.478 -16.740 1.00 89.50 221 ARG A C 1
ATOM 1794 O O . ARG A 1 221 ? 34.073 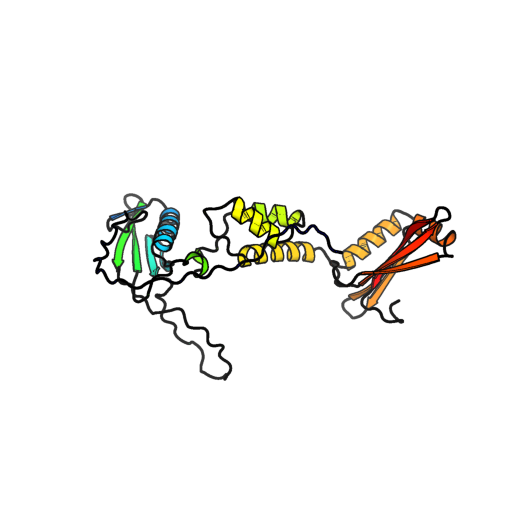8.989 -16.973 1.00 89.50 221 ARG A O 1
ATOM 1801 N N . LYS A 1 222 ? 32.494 10.532 -17.407 1.00 91.62 222 LYS A N 1
ATOM 1802 C CA . LYS A 1 222 ? 33.222 11.246 -18.470 1.00 91.62 222 LYS A CA 1
ATOM 1803 C C . LYS A 1 222 ? 34.471 11.983 -17.974 1.00 91.62 222 LYS A C 1
ATOM 1805 O O . LYS A 1 222 ? 35.404 12.161 -18.750 1.00 91.62 222 LYS A O 1
ATOM 1810 N N . GLN A 1 223 ? 34.507 12.387 -16.703 1.00 89.75 223 GLN A N 1
ATOM 1811 C CA . GLN A 1 223 ? 35.704 12.951 -16.064 1.00 89.75 223 GLN A CA 1
ATOM 1812 C C . GLN A 1 223 ? 36.695 11.857 -15.634 1.00 89.75 223 GLN A C 1
ATOM 1814 O O . GLN A 1 223 ? 37.899 12.029 -15.793 1.00 89.75 223 GLN A O 1
ATOM 1819 N N . GLU A 1 224 ? 36.199 10.731 -15.116 1.00 91.56 224 GLU A N 1
ATOM 1820 C CA . GLU A 1 224 ? 37.028 9.617 -14.625 1.00 91.56 224 GLU A CA 1
ATOM 1821 C C . GLU A 1 224 ? 37.618 8.748 -15.741 1.00 91.56 224 GLU A C 1
ATOM 1823 O O . GLU A 1 224 ? 38.703 8.194 -15.593 1.00 91.56 224 GLU A O 1
ATOM 1828 N N . THR A 1 225 ? 36.906 8.598 -16.858 1.00 88.12 225 THR A N 1
ATOM 1829 C CA . THR A 1 225 ? 37.340 7.823 -18.024 1.00 88.12 225 THR A CA 1
ATOM 1830 C C . THR A 1 225 ? 37.241 8.700 -19.274 1.00 88.12 225 THR A C 1
ATOM 1832 O O . THR A 1 225 ? 36.142 8.886 -19.808 1.00 88.12 225 THR A O 1
ATOM 1835 N N . PRO A 1 226 ? 38.370 9.234 -19.774 1.00 83.62 226 PRO A N 1
ATOM 1836 C CA . PRO A 1 226 ? 38.407 9.935 -21.051 1.00 83.62 226 PRO A CA 1
ATOM 1837 C C . PRO A 1 226 ? 37.841 9.067 -22.184 1.00 83.62 226 PRO A C 1
ATOM 1839 O O . PRO A 1 226 ? 38.063 7.858 -22.221 1.00 83.62 226 PRO A O 1
ATOM 1842 N N . GLY A 1 227 ? 37.105 9.686 -23.109 1.00 86.75 227 GLY A N 1
ATOM 1843 C CA . GLY A 1 227 ? 36.495 9.000 -24.255 1.00 86.75 227 GLY A CA 1
ATOM 1844 C C . GLY A 1 227 ? 35.024 8.600 -24.088 1.00 86.75 227 GLY A C 1
ATOM 1845 O O . GLY A 1 227 ? 34.444 8.079 -25.032 1.00 86.75 227 GLY A O 1
ATOM 1846 N N . TRP A 1 228 ? 34.374 8.868 -22.949 1.00 92.50 228 TRP A N 1
ATOM 1847 C CA . TRP A 1 228 ? 32.904 8.813 -22.892 1.00 92.50 228 TRP A CA 1
ATOM 1848 C C . TRP A 1 228 ? 32.282 9.937 -23.722 1.00 92.50 228 TRP A C 1
ATOM 1850 O O . TRP A 1 228 ? 32.531 11.124 -23.480 1.00 92.50 228 TRP A O 1
ATOM 1860 N N . PHE A 1 229 ? 31.394 9.567 -24.640 1.00 92.31 229 PHE A N 1
ATOM 1861 C CA . PHE A 1 229 ? 30.475 10.509 -25.255 1.00 92.31 229 PHE A CA 1
ATOM 1862 C C . PHE A 1 229 ? 29.232 10.630 -24.374 1.00 92.31 229 PHE A C 1
ATOM 1864 O O . PHE A 1 229 ? 28.637 9.635 -23.963 1.00 92.31 229 PHE A O 1
ATOM 1871 N N . VAL A 1 230 ? 28.853 11.866 -24.071 1.00 93.25 230 VAL A N 1
ATOM 1872 C CA . VAL A 1 230 ? 27.619 12.214 -23.362 1.00 93.25 230 VAL A CA 1
ATOM 1873 C C . VAL A 1 230 ? 27.171 13.537 -23.955 1.00 93.25 230 VAL A C 1
ATOM 1875 O O . VAL A 1 230 ? 27.958 14.493 -23.917 1.00 93.25 230 VAL A O 1
ATOM 1878 N N . ASP A 1 231 ? 25.951 13.560 -24.477 1.00 91.50 231 ASP A N 1
ATOM 1879 C CA . ASP A 1 231 ? 25.253 14.739 -24.979 1.00 91.50 231 ASP A CA 1
ATOM 1880 C C . ASP A 1 231 ? 23.853 14.814 -24.353 1.00 91.50 231 ASP A C 1
ATOM 1882 O O . ASP A 1 231 ? 23.216 13.790 -24.095 1.00 91.50 231 ASP A O 1
ATOM 1886 N N . ALA A 1 232 ? 23.398 16.024 -24.039 1.00 90.44 232 ALA A N 1
ATOM 1887 C CA . ALA A 1 232 ? 22.175 16.248 -23.280 1.00 90.44 232 ALA A CA 1
ATOM 1888 C C . ALA A 1 232 ? 21.487 17.553 -23.692 1.00 90.44 232 ALA A C 1
ATOM 1890 O O . ALA A 1 232 ? 22.046 18.644 -23.569 1.00 90.44 232 ALA A O 1
ATOM 1891 N N . LYS A 1 233 ? 20.229 17.435 -24.116 1.00 88.44 233 LYS A N 1
ATOM 1892 C CA . LYS A 1 233 ? 19.368 18.547 -24.518 1.00 88.44 233 LYS A CA 1
ATOM 1893 C C . LYS A 1 233 ? 18.419 18.892 -23.375 1.00 88.44 233 LYS A C 1
ATOM 1895 O O . LYS A 1 233 ? 17.652 18.039 -22.925 1.00 88.44 233 LYS A O 1
ATOM 1900 N N . PHE A 1 234 ? 18.447 20.147 -22.940 1.00 86.62 234 PHE A N 1
ATOM 1901 C CA . PHE A 1 234 ? 17.561 20.685 -21.908 1.00 86.62 234 PHE A CA 1
ATOM 1902 C C . PHE A 1 234 ? 16.706 21.823 -22.470 1.00 86.62 234 PHE A C 1
ATOM 1904 O O . PHE A 1 234 ? 17.171 22.572 -23.328 1.00 86.62 234 PHE A O 1
ATOM 1911 N N . GLU A 1 235 ? 15.478 21.975 -21.974 1.00 83.38 235 GLU A N 1
ATOM 1912 C CA . GLU A 1 235 ? 14.556 23.030 -22.408 1.00 83.38 235 GLU A CA 1
ATOM 1913 C C . GLU A 1 235 ? 13.770 23.652 -21.241 1.00 83.38 235 GLU A C 1
ATOM 1915 O O . GLU A 1 235 ? 13.539 23.032 -20.197 1.00 83.38 235 GLU A O 1
ATOM 1920 N N . GLY A 1 236 ? 13.358 24.909 -21.431 1.00 78.25 236 GLY A N 1
ATOM 1921 C CA . GLY A 1 236 ? 12.550 25.677 -20.486 1.00 78.25 236 GLY A CA 1
ATOM 1922 C C . GLY A 1 236 ? 13.313 26.210 -19.266 1.00 78.25 236 GLY A C 1
ATOM 1923 O O . GLY A 1 236 ? 14.436 25.817 -18.958 1.00 78.25 236 GLY A O 1
ATOM 1924 N N . SER A 1 237 ? 12.659 27.102 -18.519 1.00 73.88 237 SER A N 1
ATOM 1925 C CA . SER A 1 237 ? 13.209 27.766 -17.322 1.00 73.88 237 SER A CA 1
ATOM 1926 C C . SER 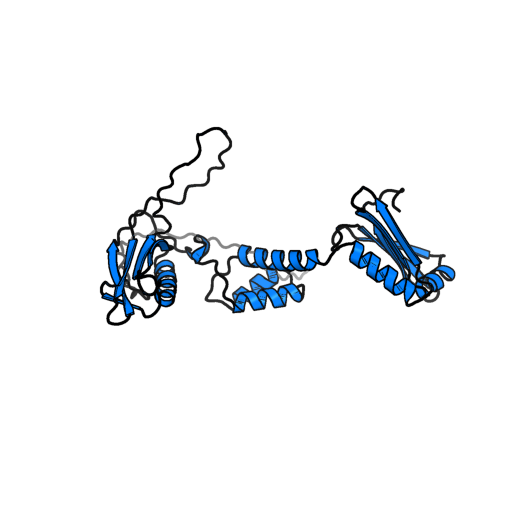A 1 237 ? 13.556 26.822 -16.162 1.00 73.88 237 SER A C 1
ATOM 1928 O O . SER A 1 237 ? 14.262 27.221 -15.237 1.00 73.88 237 SER A O 1
ATOM 1930 N N . TYR A 1 238 ? 13.077 25.577 -16.206 1.00 71.00 238 TYR A N 1
ATOM 1931 C CA . TYR A 1 238 ? 13.320 24.547 -15.194 1.00 71.00 238 TYR A CA 1
ATOM 1932 C C . TYR A 1 238 ? 14.379 23.510 -15.613 1.00 71.00 238 TYR A C 1
ATOM 1934 O O . TYR A 1 238 ? 14.577 22.540 -14.885 1.00 71.00 238 TYR A O 1
ATOM 1942 N N . ASN A 1 239 ? 15.061 23.704 -16.754 1.00 74.25 239 ASN A N 1
ATOM 1943 C CA . ASN A 1 239 ? 16.031 22.759 -17.329 1.00 74.25 239 ASN A CA 1
ATOM 1944 C C . ASN A 1 239 ? 15.463 21.331 -17.435 1.00 74.25 239 ASN A C 1
ATOM 1946 O O . ASN A 1 239 ? 16.034 20.375 -16.904 1.00 74.25 239 ASN A O 1
ATOM 1950 N N . HIS A 1 240 ? 14.308 21.182 -18.087 1.00 78.69 240 HIS A N 1
ATOM 1951 C CA . HIS A 1 240 ? 13.712 19.867 -18.306 1.00 78.69 240 HIS A CA 1
ATOM 1952 C C . HIS A 1 240 ? 14.551 19.076 -19.316 1.00 78.69 240 HIS A C 1
ATOM 1954 O O . HIS A 1 240 ? 14.961 19.627 -20.335 1.00 78.69 240 HIS A O 1
ATOM 1960 N N . LEU A 1 241 ? 14.837 17.803 -19.030 1.00 84.31 241 LEU A N 1
ATOM 1961 C CA . LEU A 1 241 ? 15.643 16.958 -19.911 1.00 84.31 241 LEU A CA 1
ATOM 1962 C C . LEU A 1 241 ? 14.794 16.484 -21.098 1.00 84.31 241 LEU A C 1
ATOM 1964 O O . LEU A 1 241 ? 13.876 15.690 -20.919 1.00 84.31 241 LEU A O 1
ATOM 1968 N N . MET A 1 242 ? 15.134 16.945 -22.300 1.00 85.50 242 MET A N 1
ATOM 1969 C CA . MET A 1 242 ? 14.441 16.602 -23.549 1.00 85.50 242 MET A CA 1
ATOM 1970 C C . MET A 1 242 ? 15.100 15.426 -24.276 1.00 85.50 242 MET A C 1
ATOM 1972 O O . MET A 1 242 ? 14.427 14.642 -24.945 1.00 85.50 242 MET A O 1
ATOM 1976 N N . GLY A 1 243 ? 16.418 15.295 -24.132 1.00 89.44 243 GLY A N 1
ATOM 1977 C CA . GLY A 1 243 ? 17.200 14.218 -24.727 1.00 89.44 243 GLY A CA 1
ATOM 1978 C C . GLY A 1 243 ? 18.486 13.973 -23.945 1.00 89.44 243 GLY A C 1
ATOM 1979 O O . GLY A 1 243 ? 19.093 14.922 -23.453 1.00 89.44 243 GLY A O 1
ATOM 1980 N N . LEU A 1 244 ? 18.901 12.715 -23.822 1.00 91.56 244 LEU A N 1
ATOM 1981 C CA . LEU A 1 244 ? 20.169 12.317 -23.206 1.00 91.56 244 LEU A CA 1
ATOM 1982 C C . LEU A 1 244 ? 20.738 11.120 -23.956 1.00 91.56 244 LEU A C 1
ATOM 1984 O O . LEU A 1 244 ? 20.174 10.036 -23.860 1.00 91.56 244 LEU A O 1
ATOM 1988 N N . LEU A 1 245 ? 21.846 11.315 -24.663 1.00 92.69 245 LEU A N 1
ATOM 1989 C CA . LEU A 1 245 ? 22.567 10.302 -25.433 1.00 92.69 245 LEU A CA 1
ATOM 1990 C C . LEU A 1 245 ? 23.913 10.024 -24.757 1.00 92.69 245 LEU A C 1
ATOM 1992 O O . LEU A 1 245 ? 24.634 10.956 -24.397 1.00 92.69 245 LEU A O 1
ATOM 1996 N N . TRP A 1 246 ? 24.284 8.752 -24.602 1.00 94.38 246 TRP A N 1
ATOM 1997 C CA . TRP A 1 246 ? 25.610 8.380 -24.108 1.00 94.38 246 TRP A CA 1
ATOM 1998 C C . TRP A 1 246 ? 26.186 7.143 -24.800 1.00 94.38 246 TRP A C 1
ATOM 2000 O O . TRP A 1 246 ? 25.469 6.212 -25.175 1.00 94.38 246 TRP A O 1
ATOM 2010 N N . LEU A 1 247 ? 27.513 7.152 -24.943 1.00 94.69 247 LEU A N 1
ATOM 2011 C CA . LEU A 1 247 ? 28.327 6.046 -25.434 1.00 94.69 247 LEU A CA 1
ATOM 2012 C C . LEU A 1 247 ? 29.571 5.912 -24.541 1.00 94.69 247 LEU A C 1
ATOM 2014 O O . LEU A 1 247 ? 30.282 6.884 -24.275 1.00 94.69 247 LEU A O 1
ATOM 2018 N N . HIS A 1 248 ? 29.856 4.694 -24.095 1.00 93.25 248 HIS A N 1
ATOM 2019 C CA . HIS A 1 248 ? 31.125 4.329 -23.465 1.00 93.25 248 HIS A CA 1
ATOM 2020 C C . HIS A 1 248 ? 32.242 4.275 -24.533 1.00 93.25 248 HIS A C 1
ATOM 2022 O O . HIS A 1 248 ? 31.952 3.836 -25.642 1.00 93.25 248 HIS A O 1
ATOM 2028 N N . PRO A 1 249 ? 33.521 4.599 -24.242 1.00 92.56 249 PRO A N 1
ATOM 2029 C CA . PRO A 1 249 ? 34.591 4.626 -25.253 1.00 92.56 249 PRO A CA 1
ATOM 2030 C C . PRO A 1 249 ? 34.669 3.355 -26.123 1.00 92.56 249 PRO A C 1
ATOM 2032 O O . PRO A 1 249 ? 34.541 3.439 -27.336 1.00 92.56 249 PRO A O 1
ATOM 2035 N N . LYS A 1 250 ? 34.689 2.163 -25.503 1.00 92.19 250 LYS A N 1
ATOM 2036 C CA . LYS A 1 250 ? 34.604 0.864 -26.215 1.00 92.19 250 LYS A CA 1
ATOM 2037 C C . LYS A 1 250 ? 33.436 0.729 -27.204 1.00 92.19 250 LYS A C 1
ATOM 2039 O O . LYS A 1 250 ? 33.538 -0.025 -28.160 1.00 92.19 250 LYS A O 1
ATOM 2044 N N . GLN A 1 251 ? 32.311 1.396 -26.956 1.00 93.56 251 GLN A N 1
ATOM 2045 C CA . GLN A 1 251 ? 31.160 1.380 -27.859 1.00 93.56 251 GLN A CA 1
ATOM 2046 C C . GLN A 1 251 ? 31.386 2.283 -29.079 1.00 93.56 251 GLN A C 1
ATOM 2048 O O . GLN A 1 251 ? 30.937 1.947 -30.169 1.00 93.56 251 GLN A O 1
ATOM 2053 N N . ILE A 1 252 ? 32.128 3.383 -28.907 1.00 91.88 252 ILE A N 1
ATOM 2054 C CA . ILE A 1 252 ? 32.594 4.256 -29.993 1.00 91.88 252 ILE A CA 1
ATOM 2055 C C . ILE A 1 252 ? 33.623 3.514 -30.858 1.00 91.88 252 ILE A C 1
ATOM 2057 O O . ILE A 1 252 ? 33.558 3.599 -32.083 1.00 91.88 252 ILE A O 1
ATOM 2061 N N . ASP A 1 253 ? 34.519 2.735 -30.243 1.00 92.38 253 ASP A N 1
ATOM 2062 C CA . ASP A 1 253 ? 35.467 1.873 -30.965 1.00 92.38 253 ASP A CA 1
ATOM 2063 C C . ASP A 1 253 ? 34.717 0.843 -31.834 1.00 92.38 253 ASP A C 1
ATOM 2065 O O . ASP A 1 253 ? 34.967 0.738 -33.032 1.00 92.38 253 ASP A O 1
ATOM 2069 N N . ILE A 1 254 ? 33.734 0.138 -31.253 1.00 91.81 254 ILE A N 1
ATOM 2070 C CA . ILE A 1 254 ? 32.878 -0.830 -31.966 1.00 91.81 254 ILE A CA 1
ATOM 2071 C C . ILE A 1 254 ? 32.110 -0.152 -33.110 1.00 91.81 254 ILE A C 1
ATOM 2073 O O . ILE A 1 254 ? 32.144 -0.647 -34.234 1.00 91.81 254 ILE A O 1
ATOM 2077 N N . TRP A 1 255 ? 31.469 0.995 -32.856 1.00 89.81 255 TRP A N 1
ATOM 2078 C CA . TRP A 1 255 ? 30.782 1.793 -33.880 1.00 89.81 255 TRP A CA 1
ATOM 2079 C C . TRP A 1 255 ? 31.714 2.171 -35.040 1.00 89.81 255 TRP A C 1
ATOM 2081 O O . TRP A 1 255 ? 31.329 2.083 -36.202 1.00 89.81 255 TRP A O 1
ATOM 2091 N N . SER A 1 256 ? 32.958 2.549 -34.737 1.00 90.38 256 SER A N 1
ATOM 2092 C CA . SER A 1 256 ? 33.944 2.960 -35.744 1.00 90.38 256 SER A CA 1
ATOM 2093 C C . SER A 1 256 ? 34.406 1.807 -36.645 1.00 90.38 256 SER A C 1
ATOM 2095 O O . SER A 1 256 ? 34.907 2.057 -37.740 1.00 90.38 256 SER A O 1
ATOM 2097 N N . CYS A 1 257 ? 34.236 0.556 -36.204 1.00 91.00 257 CYS A N 1
ATOM 2098 C CA . CYS A 1 257 ? 34.599 -0.646 -36.958 1.00 91.00 257 CYS A CA 1
ATOM 2099 C C . CYS A 1 257 ? 33.411 -1.361 -37.620 1.00 91.00 257 CYS A C 1
ATOM 2101 O O . CYS A 1 257 ? 33.628 -2.060 -38.604 1.00 91.00 257 CYS A O 1
ATOM 2103 N N . PHE A 1 258 ? 32.192 -1.225 -37.086 1.00 88.25 258 PHE A N 1
ATOM 2104 C CA . PHE A 1 258 ? 31.034 -2.054 -37.449 1.00 88.25 258 PHE A CA 1
ATOM 2105 C C . PHE A 1 258 ? 29.752 -1.219 -37.609 1.00 88.25 258 PHE A C 1
ATOM 2107 O O . PHE A 1 258 ? 28.781 -1.405 -36.879 1.00 88.25 258 PHE A O 1
ATOM 2114 N N . TYR A 1 259 ? 29.748 -0.278 -38.556 1.00 84.81 259 TYR A N 1
ATOM 2115 C CA . TYR A 1 259 ? 28.594 0.589 -38.847 1.00 84.81 259 TYR A CA 1
ATOM 2116 C C . TYR A 1 259 ? 27.731 0.109 -40.032 1.00 84.81 259 TYR A C 1
ATOM 2118 O O . TYR A 1 259 ? 26.734 0.752 -40.358 1.00 84.81 259 TYR A O 1
ATOM 2126 N N . ASP A 1 260 ? 28.085 -1.010 -40.678 1.00 88.06 260 ASP A N 1
ATOM 2127 C CA . ASP A 1 260 ? 27.405 -1.517 -41.883 1.00 88.06 260 ASP A CA 1
ATOM 2128 C C . ASP A 1 260 ? 25.962 -1.984 -41.627 1.00 88.06 260 ASP A C 1
ATOM 2130 O O . ASP A 1 260 ? 25.095 -1.855 -42.492 1.00 88.06 260 ASP A O 1
ATOM 2134 N N . ILE A 1 261 ? 25.699 -2.539 -40.438 1.00 88.19 261 ILE A N 1
ATOM 2135 C CA . ILE A 1 261 ? 24.383 -3.036 -40.023 1.00 88.19 261 ILE A CA 1
ATOM 2136 C C . ILE A 1 261 ? 24.036 -2.413 -38.677 1.00 88.19 261 ILE A C 1
ATOM 2138 O O . ILE A 1 261 ? 24.639 -2.736 -37.652 1.00 88.19 261 ILE A O 1
ATOM 2142 N N . MET A 1 262 ? 23.019 -1.553 -38.696 1.00 89.38 262 MET A N 1
ATOM 2143 C CA . MET A 1 262 ? 22.530 -0.830 -37.531 1.00 89.38 262 MET A CA 1
ATOM 2144 C C . MET A 1 262 ? 21.072 -1.174 -37.237 1.00 89.38 262 MET A C 1
ATOM 2146 O O . MET A 1 262 ? 20.205 -1.047 -38.098 1.00 89.38 262 MET A O 1
ATOM 2150 N N . LEU A 1 263 ? 20.808 -1.574 -35.996 1.00 92.62 263 LEU A N 1
ATOM 2151 C CA . LEU A 1 263 ? 19.484 -1.843 -35.453 1.00 92.62 263 LEU A CA 1
ATOM 2152 C C . LEU A 1 263 ? 19.152 -0.786 -34.395 1.00 92.62 263 LEU A C 1
ATOM 2154 O O . LEU A 1 263 ? 19.954 -0.504 -33.500 1.00 92.62 263 LEU A O 1
ATOM 2158 N N . LEU A 1 264 ? 17.954 -0.219 -34.502 1.00 91.06 264 LEU A N 1
ATOM 2159 C CA . LEU A 1 264 ? 17.360 0.662 -33.504 1.00 91.06 264 LEU A CA 1
ATOM 2160 C C . LEU A 1 264 ? 16.201 -0.087 -32.847 1.00 91.06 264 LEU A C 1
ATOM 2162 O O . LEU A 1 264 ? 15.335 -0.596 -33.556 1.00 91.06 264 LEU A O 1
ATOM 2166 N N . ASP A 1 265 ? 16.173 -0.128 -31.520 1.00 91.81 265 ASP A N 1
ATOM 2167 C CA . ASP A 1 265 ? 15.017 -0.604 -30.756 1.00 91.81 265 ASP A CA 1
ATOM 2168 C C . ASP A 1 265 ? 14.556 0.496 -29.796 1.00 91.81 265 ASP A C 1
ATOM 2170 O O . ASP A 1 265 ? 15.364 1.096 -29.077 1.00 91.81 265 ASP A O 1
ATOM 2174 N N . THR A 1 266 ? 13.257 0.802 -29.819 1.00 89.88 266 THR A N 1
ATOM 2175 C CA . THR A 1 266 ? 12.656 1.873 -29.020 1.00 89.88 266 THR A CA 1
ATOM 2176 C C . THR A 1 266 ? 11.647 1.275 -28.057 1.00 89.88 266 THR A C 1
ATOM 2178 O O . THR A 1 266 ? 10.605 0.733 -28.419 1.00 89.88 266 THR A O 1
ATOM 2181 N N . THR A 1 267 ? 11.955 1.384 -26.769 1.00 84.88 267 THR A N 1
ATOM 2182 C CA . THR A 1 267 ? 11.049 0.929 -25.717 1.00 84.88 267 THR A CA 1
ATOM 2183 C C . THR A 1 267 ? 10.160 2.080 -25.265 1.00 84.88 267 THR A C 1
ATOM 2185 O O . THR A 1 267 ? 10.621 3.207 -25.046 1.00 84.88 267 THR A O 1
ATOM 2188 N N . CYS A 1 268 ? 8.864 1.793 -25.116 1.00 76.38 268 CYS A N 1
ATOM 2189 C CA . CYS A 1 268 ? 7.869 2.753 -24.643 1.00 76.38 268 CYS A CA 1
ATOM 2190 C C . CYS A 1 268 ? 8.240 3.339 -23.265 1.00 76.38 268 CYS A C 1
ATOM 2192 O O . CYS A 1 268 ? 9.128 2.842 -22.574 1.00 76.38 268 CYS A O 1
ATOM 2194 N N . LYS A 1 269 ? 7.508 4.373 -22.826 1.00 79.00 269 LYS A N 1
ATOM 2195 C CA . LYS A 1 269 ? 7.766 5.195 -21.621 1.00 79.00 269 LYS A CA 1
ATOM 2196 C C . LYS A 1 269 ? 7.571 4.480 -20.263 1.00 79.00 269 LYS A C 1
ATOM 2198 O O . LYS A 1 269 ? 7.002 5.031 -19.328 1.00 79.00 269 LYS A O 1
ATOM 2203 N N . THR A 1 270 ? 8.035 3.241 -20.141 1.00 65.56 270 THR A N 1
ATOM 2204 C CA . THR A 1 270 ? 7.947 2.378 -18.954 1.00 65.56 270 THR A CA 1
ATOM 2205 C C . THR A 1 270 ? 9.125 2.555 -17.991 1.00 65.56 270 THR A C 1
ATOM 2207 O O . THR A 1 270 ? 9.063 2.093 -16.851 1.00 65.56 270 THR A O 1
ATOM 2210 N N . ASN A 1 271 ? 10.201 3.232 -18.411 1.00 73.12 271 ASN A N 1
ATOM 2211 C CA . ASN A 1 271 ? 11.330 3.540 -17.533 1.00 73.12 271 ASN A CA 1
ATOM 2212 C C . ASN A 1 271 ? 11.009 4.679 -16.543 1.00 73.12 271 ASN A C 1
ATOM 2214 O O . ASN A 1 271 ? 10.091 5.478 -16.726 1.00 73.12 271 ASN A O 1
ATOM 2218 N N . ARG A 1 272 ? 11.834 4.783 -15.493 1.00 69.12 272 ARG A N 1
ATOM 2219 C CA . ARG A 1 272 ? 11.675 5.730 -14.371 1.00 69.12 272 ARG A CA 1
ATOM 2220 C C . ARG A 1 272 ? 11.667 7.221 -14.745 1.00 69.12 272 ARG A C 1
ATOM 2222 O O . ARG A 1 272 ? 11.349 8.039 -13.889 1.00 69.12 272 ARG A O 1
ATOM 2229 N N . PHE A 1 273 ? 12.058 7.573 -15.969 1.00 74.62 273 PHE A N 1
ATOM 2230 C CA . PHE A 1 273 ? 12.101 8.950 -16.462 1.00 74.62 273 PHE A CA 1
ATOM 2231 C C . PHE A 1 273 ? 10.868 9.318 -17.302 1.00 74.62 273 PHE A C 1
ATOM 2233 O O . PHE A 1 273 ? 10.723 10.481 -17.659 1.00 74.62 273 PHE A O 1
ATOM 2240 N N . ASN A 1 274 ? 9.978 8.359 -17.608 1.00 78.38 274 ASN A N 1
ATOM 2241 C CA . ASN A 1 274 ? 8.830 8.541 -18.510 1.00 78.38 274 ASN A CA 1
ATOM 2242 C C . ASN A 1 274 ? 9.239 9.056 -19.914 1.00 78.38 274 ASN A C 1
ATOM 2244 O O . ASN A 1 274 ? 8.491 9.762 -20.591 1.00 78.38 274 ASN A O 1
ATOM 2248 N N . MET A 1 275 ? 10.450 8.698 -20.345 1.00 85.75 275 MET A N 1
ATOM 2249 C CA . MET A 1 275 ? 11.016 8.978 -21.669 1.00 85.75 275 MET A CA 1
ATOM 2250 C C . MET A 1 275 ? 11.022 7.686 -22.492 1.00 85.75 275 MET A C 1
ATOM 2252 O O . MET A 1 275 ? 11.021 6.598 -21.918 1.00 85.75 275 MET A O 1
ATOM 2256 N N . ILE A 1 276 ? 11.037 7.773 -23.818 1.00 88.62 276 ILE A N 1
ATOM 2257 C CA . ILE A 1 276 ? 11.343 6.618 -24.673 1.00 88.62 276 ILE A CA 1
ATOM 2258 C C . ILE A 1 276 ? 12.825 6.298 -24.487 1.00 88.62 276 ILE A C 1
ATOM 2260 O O . ILE A 1 276 ? 13.651 7.212 -24.476 1.00 88.62 276 ILE A O 1
ATOM 2264 N N . MET A 1 277 ? 13.164 5.022 -24.309 1.00 90.88 277 MET A N 1
ATOM 2265 C CA . MET A 1 277 ? 14.559 4.583 -24.309 1.00 90.88 277 MET A CA 1
ATOM 2266 C C . MET A 1 277 ? 14.855 3.925 -25.652 1.00 90.88 277 MET A C 1
ATOM 2268 O O . MET A 1 277 ? 14.315 2.862 -25.957 1.00 90.88 277 MET A O 1
ATOM 2272 N N . CYS A 1 278 ? 15.708 4.587 -26.426 1.00 91.75 278 CYS A N 1
ATOM 2273 C CA . CYS A 1 278 ? 16.243 4.116 -27.692 1.00 91.75 278 CYS A CA 1
ATOM 2274 C C . CYS A 1 278 ? 17.589 3.432 -27.425 1.00 91.75 278 CYS A C 1
ATOM 2276 O O . CYS A 1 278 ? 18.497 4.038 -26.846 1.00 91.75 278 CYS A O 1
ATOM 2278 N N . VAL A 1 279 ? 17.724 2.170 -27.827 1.00 93.75 279 VAL A N 1
ATOM 2279 C CA . VAL A 1 279 ? 19.003 1.455 -27.837 1.00 93.75 279 VAL A CA 1
ATOM 2280 C C . VAL A 1 279 ? 19.464 1.264 -29.273 1.00 93.75 279 VAL A C 1
ATOM 2282 O O . VAL A 1 279 ? 18.691 0.905 -30.159 1.00 93.75 279 VAL A O 1
ATOM 2285 N N . VAL A 1 280 ? 20.749 1.522 -29.493 1.00 94.00 280 VAL A N 1
ATOM 2286 C CA . VAL A 1 280 ? 21.387 1.438 -30.804 1.00 94.00 280 VAL A CA 1
ATOM 2287 C C . VAL A 1 280 ? 22.353 0.265 -30.765 1.00 94.00 280 VAL A C 1
ATOM 2289 O O . VAL A 1 280 ? 23.265 0.236 -29.934 1.00 94.00 280 VAL A O 1
ATOM 2292 N N . VAL A 1 281 ? 22.135 -0.717 -31.632 1.00 94.75 281 VAL A N 1
ATOM 2293 C CA . VAL A 1 281 ? 22.837 -2.003 -31.642 1.00 94.75 281 VAL A CA 1
ATOM 2294 C C . VAL A 1 281 ? 23.418 -2.235 -33.032 1.00 94.75 281 VAL A C 1
ATOM 2296 O O . VAL A 1 281 ? 22.697 -2.138 -34.019 1.00 94.75 281 VAL A O 1
ATOM 2299 N N . CYS A 1 282 ? 24.705 -2.552 -33.124 1.00 94.56 282 CYS A N 1
ATOM 2300 C CA . CYS A 1 282 ? 25.328 -2.991 -34.371 1.00 94.56 282 CYS A CA 1
ATOM 2301 C C . CYS A 1 282 ? 25.534 -4.512 -34.378 1.00 94.56 282 CYS A C 1
ATOM 2303 O O . CYS A 1 282 ? 25.351 -5.180 -33.354 1.00 94.56 282 CYS A O 1
ATOM 2305 N N . VAL A 1 283 ? 25.934 -5.060 -35.524 1.00 92.69 283 VAL A N 1
ATOM 2306 C CA . VAL A 1 283 ? 26.333 -6.468 -35.663 1.00 92.69 283 VAL A CA 1
ATOM 2307 C C . VAL A 1 283 ? 27.821 -6.532 -36.001 1.00 92.69 283 VAL A C 1
ATOM 2309 O O . VAL A 1 283 ? 28.259 -5.892 -36.953 1.00 92.69 283 VAL A O 1
ATOM 2312 N N . ASP A 1 284 ? 28.604 -7.274 -35.216 1.00 91.31 284 ASP A N 1
ATOM 2313 C CA . ASP A 1 284 ? 30.041 -7.443 -35.467 1.00 91.31 284 ASP A CA 1
ATOM 2314 C C . ASP A 1 284 ? 30.351 -8.511 -36.536 1.00 91.31 284 ASP A C 1
ATOM 2316 O O . ASP A 1 284 ? 29.483 -9.259 -36.990 1.00 91.31 284 ASP A O 1
ATOM 2320 N N . ASN A 1 285 ? 31.629 -8.641 -36.906 1.00 90.50 285 ASN A N 1
ATOM 2321 C CA . ASN A 1 285 ? 32.117 -9.636 -37.873 1.00 90.50 285 ASN A CA 1
ATOM 2322 C C . ASN A 1 285 ? 31.955 -11.112 -37.433 1.00 90.50 285 ASN A C 1
ATOM 2324 O O . ASN A 1 285 ? 32.367 -12.016 -38.161 1.00 90.50 285 ASN A O 1
ATOM 2328 N N . HIS A 1 286 ? 31.407 -11.366 -36.244 1.00 92.06 286 HIS A N 1
ATOM 2329 C CA . HIS A 1 286 ? 31.060 -12.686 -35.721 1.00 92.06 286 HIS A CA 1
ATOM 2330 C C . HIS A 1 286 ? 29.535 -12.872 -35.591 1.00 92.06 286 HIS A C 1
ATOM 2332 O O . HIS A 1 286 ? 29.089 -13.805 -34.922 1.00 92.06 286 HIS A O 1
ATOM 2338 N N . ASN A 1 287 ? 28.738 -12.007 -36.234 1.00 88.94 287 ASN A N 1
ATOM 2339 C CA . ASN A 1 287 ? 27.276 -11.955 -36.160 1.00 88.94 287 ASN A CA 1
ATOM 2340 C C . ASN A 1 287 ? 26.731 -11.759 -34.732 1.00 88.94 287 ASN A C 1
ATOM 2342 O O . ASN A 1 287 ? 25.634 -12.221 -34.411 1.00 88.94 287 ASN A O 1
ATOM 2346 N N . ARG A 1 288 ? 27.479 -11.081 -33.851 1.00 91.81 288 ARG A N 1
ATOM 2347 C CA . ARG A 1 288 ? 27.037 -10.778 -32.483 1.00 91.81 288 ARG A CA 1
ATOM 2348 C C . ARG A 1 288 ? 26.455 -9.374 -32.412 1.00 91.81 288 ARG A C 1
ATOM 2350 O O . ARG A 1 288 ? 27.063 -8.416 -32.882 1.00 91.81 288 ARG A O 1
ATOM 2357 N N . SER A 1 289 ? 25.307 -9.255 -31.755 1.00 93.38 289 SER A N 1
ATOM 2358 C CA . SER A 1 289 ? 24.681 -7.971 -31.447 1.00 93.38 289 SER A CA 1
ATOM 2359 C C . SER A 1 289 ? 25.480 -7.220 -30.378 1.00 93.38 289 SER A C 1
ATOM 2361 O O . SER A 1 289 ? 25.617 -7.695 -29.247 1.00 93.38 289 SER A O 1
ATOM 2363 N N . CYS A 1 290 ? 25.977 -6.030 -30.707 1.00 92.94 290 CYS A N 1
ATOM 2364 C CA . CYS A 1 290 ? 26.745 -5.174 -29.808 1.00 92.94 290 CYS A CA 1
ATOM 2365 C C . CYS A 1 290 ? 26.015 -3.847 -29.570 1.00 92.94 290 CYS A C 1
ATOM 2367 O O . CYS A 1 290 ? 25.764 -3.089 -30.502 1.00 92.94 290 CYS A O 1
ATOM 2369 N N . LEU A 1 291 ? 25.691 -3.536 -28.311 1.00 94.56 291 LEU A N 1
ATOM 2370 C CA . LEU A 1 291 ? 25.128 -2.235 -27.939 1.00 94.56 291 LEU A CA 1
ATOM 2371 C C . LEU A 1 291 ? 26.184 -1.142 -28.160 1.00 94.56 291 LEU A C 1
ATOM 2373 O O . LEU A 1 291 ? 27.215 -1.155 -27.483 1.00 94.56 291 LEU A O 1
ATOM 2377 N N . VAL A 1 292 ? 25.911 -0.182 -29.042 1.00 94.25 292 VAL A N 1
ATOM 2378 C CA . VAL A 1 292 ? 26.830 0.919 -29.381 1.00 94.25 292 VAL A CA 1
ATOM 2379 C C . VAL A 1 292 ? 26.391 2.282 -28.848 1.00 94.25 292 VAL A C 1
ATOM 2381 O O . VAL A 1 292 ? 27.242 3.107 -28.536 1.00 94.25 292 VAL A O 1
ATOM 2384 N N . ALA A 1 293 ? 25.094 2.522 -28.656 1.00 94.50 293 ALA A N 1
ATOM 2385 C CA . ALA A 1 293 ? 24.626 3.734 -27.983 1.00 94.50 293 ALA A CA 1
ATOM 2386 C C . ALA A 1 293 ? 23.333 3.502 -27.202 1.00 94.50 293 ALA A C 1
ATOM 2388 O O . ALA A 1 293 ? 22.600 2.533 -27.418 1.00 94.50 293 ALA A O 1
ATOM 2389 N N . THR A 1 294 ? 23.037 4.407 -26.276 1.00 93.94 294 THR A N 1
ATOM 2390 C CA . THR A 1 294 ? 21.735 4.462 -25.607 1.00 93.94 294 THR A CA 1
ATOM 2391 C C . THR A 1 294 ? 21.304 5.910 -25.459 1.00 93.94 294 THR A C 1
ATOM 2393 O O . THR A 1 294 ? 22.106 6.768 -25.086 1.00 93.94 294 THR A O 1
ATOM 2396 N N . ALA A 1 295 ? 20.035 6.171 -25.758 1.00 92.38 295 ALA A N 1
ATOM 2397 C CA . ALA A 1 295 ? 19.420 7.478 -25.636 1.00 92.38 295 ALA A CA 1
ATOM 2398 C C . ALA A 1 295 ? 18.099 7.414 -24.859 1.00 92.38 295 ALA A C 1
ATOM 2400 O O . ALA A 1 295 ? 17.331 6.458 -24.968 1.00 92.38 295 ALA A O 1
ATOM 2401 N N . LEU A 1 296 ? 17.817 8.471 -24.103 1.00 91.19 296 LEU A N 1
ATOM 2402 C CA . LEU A 1 296 ? 16.485 8.795 -23.601 1.00 91.19 296 LEU A CA 1
ATOM 2403 C C . LEU A 1 296 ? 15.955 9.989 -24.394 1.00 91.19 296 LEU A C 1
ATOM 2405 O O . LEU A 1 296 ? 16.631 11.015 -24.446 1.00 91.19 296 LEU A O 1
ATOM 2409 N N . ILE A 1 297 ? 14.760 9.872 -24.971 1.00 89.62 297 ILE A N 1
ATOM 2410 C CA . ILE A 1 297 ? 14.113 10.914 -25.789 1.00 89.62 297 ILE A CA 1
ATOM 2411 C C . ILE A 1 297 ? 12.656 11.130 -25.358 1.00 89.62 297 ILE A C 1
ATOM 2413 O O . ILE A 1 297 ? 11.989 10.210 -24.877 1.00 89.62 297 ILE A O 1
ATOM 2417 N N . ILE A 1 298 ? 12.143 12.356 -25.486 1.00 87.00 298 ILE A N 1
ATOM 2418 C CA . ILE A 1 298 ? 10.767 12.680 -25.065 1.00 87.00 298 ILE A CA 1
ATOM 2419 C C . ILE A 1 298 ? 9.676 12.152 -26.003 1.00 87.00 298 ILE A C 1
ATOM 2421 O O . ILE A 1 298 ? 8.579 11.841 -25.533 1.00 87.00 298 ILE A O 1
ATOM 2425 N N . ASP A 1 299 ? 9.939 12.057 -27.302 1.00 82.44 299 ASP A N 1
ATOM 2426 C CA . ASP A 1 299 ? 8.990 11.636 -28.330 1.00 82.44 299 ASP A CA 1
ATOM 2427 C C . ASP A 1 299 ? 9.708 11.009 -29.533 1.00 82.44 299 ASP A C 1
ATOM 2429 O O . ASP A 1 299 ? 10.935 11.008 -29.603 1.00 82.44 299 ASP A O 1
ATOM 2433 N N . GLU A 1 300 ? 8.930 10.448 -30.460 1.00 79.50 300 GLU A N 1
ATOM 2434 C CA . GLU A 1 300 ? 9.435 9.804 -31.678 1.00 79.50 300 GLU A CA 1
ATOM 2435 C C . GLU A 1 300 ? 9.383 10.746 -32.897 1.00 79.50 300 GLU A C 1
ATOM 2437 O O . GLU A 1 300 ? 9.122 10.328 -34.024 1.00 79.50 300 GLU A O 1
ATOM 2442 N N . GLN A 1 301 ? 9.594 12.052 -32.689 1.00 81.81 301 GLN A N 1
ATOM 2443 C CA . GLN A 1 301 ? 9.642 13.013 -33.791 1.00 81.81 301 GLN A CA 1
ATOM 2444 C C . GLN A 1 301 ? 11.011 13.020 -34.481 1.00 81.81 301 GLN A C 1
ATOM 2446 O O . GLN A 1 301 ? 12.054 12.925 -33.841 1.00 81.81 301 GLN A O 1
ATOM 2451 N N . LYS A 1 302 ? 11.021 13.262 -35.799 1.00 76.00 302 LYS A N 1
ATOM 2452 C CA . LYS A 1 302 ? 12.249 13.385 -36.613 1.00 76.00 302 LYS A CA 1
ATOM 2453 C C . LYS A 1 302 ? 13.206 14.507 -36.156 1.00 76.00 302 LYS A C 1
ATOM 2455 O O . LYS A 1 302 ? 14.358 14.517 -36.556 1.00 76.00 302 LYS A O 1
ATOM 2460 N N . ALA A 1 303 ? 12.735 15.473 -35.366 1.00 74.50 303 ALA A N 1
ATOM 2461 C CA . ALA A 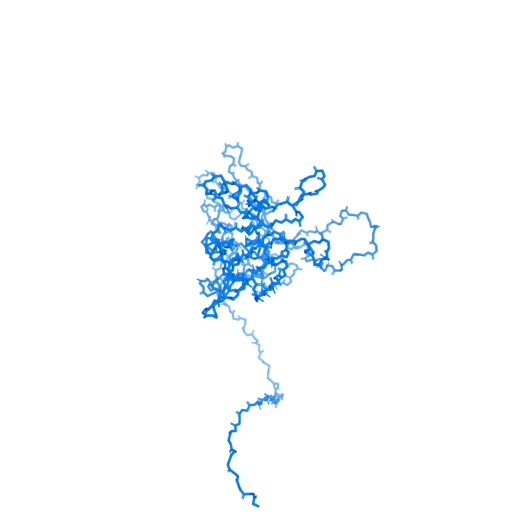1 303 ? 13.575 16.531 -34.787 1.00 74.50 303 ALA A CA 1
ATOM 2462 C C . ALA A 1 303 ? 14.212 16.143 -33.431 1.00 74.50 303 ALA A C 1
ATOM 2464 O O . ALA A 1 303 ? 14.985 16.925 -32.866 1.00 74.50 303 ALA A O 1
ATOM 2465 N N . THR A 1 304 ? 13.844 14.974 -32.900 1.00 69.62 304 THR A N 1
ATOM 2466 C CA . THR A 1 304 ? 14.283 14.415 -31.612 1.00 69.62 304 THR A CA 1
ATOM 2467 C C . THR A 1 304 ? 15.166 13.173 -31.807 1.00 69.62 304 THR A C 1
ATOM 2469 O O . THR A 1 304 ? 16.007 12.902 -30.949 1.00 69.62 304 THR A O 1
ATOM 2472 N N . PHE A 1 305 ? 14.981 12.453 -32.922 1.00 64.50 305 PHE A N 1
ATOM 2473 C CA . PHE A 1 305 ? 15.812 11.339 -33.403 1.00 64.50 305 PHE A CA 1
ATOM 2474 C C . PHE A 1 305 ? 17.029 11.788 -34.225 1.00 64.50 305 PHE A C 1
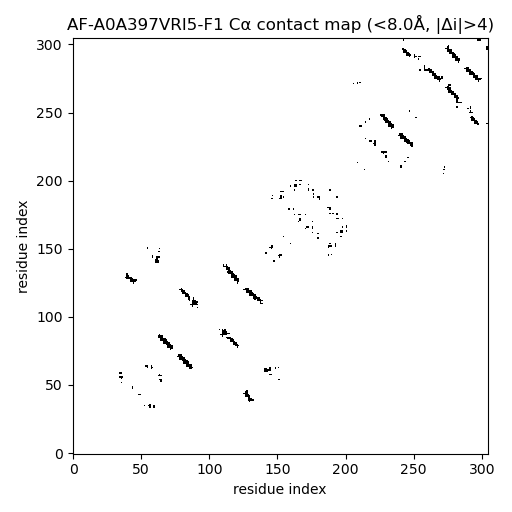ATOM 2476 O O . PHE A 1 305 ? 16.900 12.791 -34.962 1.00 64.50 305 PHE A O 1
#

Organism: NCBI:txid44941

Nearest PDB structures (foldseek):
  4dx8-assembly4_E  TM=6.108E-01  e=2.443E+00  Homo sapiens
  6p24-assembly1_A  TM=2.983E-01  e=9.104E-01  Escherichia coli K-12
  3thr-assembly1_B  TM=4.607E-01  e=6.949E+00  Rattus norvegicus
  1xtd-assembly1_A  TM=4.264E-01  e=9.846E+00  Leishmania mexicana

Mean predicted aligned error: 16.34 Å